Protein AF-A0AAW7X3S3-F1 (afdb_monomer_lite)

Radius of gyration: 18.93 Å; chains: 1; bounding box: 52×42×53 Å

Secondary structure (DSSP, 8-state):
-------S-TTSHHHHHHHHHHHTTT--HHHHHHHHHHHHHHHHH-HHHHHHHHHHSTTTSPPPPTT--HHHHHHHHHHHHHHHHHHHTTSBHHHHHHHTT-PPPGGGGGGTTSBSTTTT---EEE-TT--B-GGGGGG----HHHHHHHHHHHHHS---HHHHHHHHHHHHHHHHHHHSGGGTEEEB-TT--B-TTTTT-EEEEETTEEEEEHHHHHTTTT--TT-----------PPTTS--THHHHHHHHHHHTHHHHS-GGG-TT-HHHHHHHHHHHHHHHHHHHHHHHHHHHHHS-----

InterPro domains:
  IPR003154 S1/P1 nuclease [PF02265] (69-296)
  IPR003154 S1/P1 nuclease [PTHR33146] (70-223)
  IPR008947 Phospholipase C/P1 nuclease domain superfamily [G3DSA:1.10.575.10] (11-302)
  IPR008947 Phospholipase C/P1 nuclease domain superfamily [SSF48537] (80-297)

Sequence (305 aa):
MLFSSFHAGAWSLAWHGTIACSALDGASEGQQKTLIAYANVLSSEFSAERKDWQRRTRYEIKKPGSSAALAEKAAYEAAWLAAWPDLIRSQKLSVLFKAVGATTPANLAAYKNHTTSTWHYHNVFYDSNNKLLLSCNKKNRGKLYAALSALESSLQSDLSVNQQAIVFAFYIHFVGDAHQPLHNVSRANKHCEHDRGGNTYCLKKKGAKCSLNAHQFWDLAAFNPVEPIDIQPVKHKAACGTSPVWVSDLLAEAKELVVSLYPKNDDFNNAKYRSNAKSIAKSRVEMAASRTAQIMKCYLRDTKK

Structure (mmCIF, N/CA/C/O backbone):
data_AF-A0AAW7X3S3-F1
#
_entry.id   AF-A0AAW7X3S3-F1
#
loop_
_atom_site.group_PDB
_atom_site.id
_atom_site.type_symbol
_atom_site.label_atom_id
_atom_site.label_alt_id
_atom_site.label_comp_id
_atom_site.label_asym_id
_atom_site.label_entity_id
_atom_site.label_seq_id
_atom_site.pdbx_PDB_ins_code
_atom_site.Cartn_x
_atom_site.Cartn_y
_atom_site.Cartn_z
_atom_site.occupancy
_atom_site.B_iso_or_equiv
_atom_site.auth_seq_id
_atom_site.auth_comp_id
_atom_site.auth_asym_id
_atom_site.auth_atom_id
_atom_site.pdbx_PDB_model_num
ATOM 1 N N . MET A 1 1 ? 0.194 22.887 11.335 1.00 33.56 1 MET A N 1
ATOM 2 C CA . MET A 1 1 ? 0.844 22.008 10.339 1.00 33.56 1 MET A CA 1
ATOM 3 C C . MET A 1 1 ? 1.623 20.959 11.112 1.00 33.56 1 MET A C 1
ATOM 5 O O . MET A 1 1 ? 2.620 21.301 11.728 1.00 33.56 1 MET A O 1
ATOM 9 N N . LEU A 1 2 ? 1.086 19.742 11.220 1.00 39.66 2 LEU A N 1
ATOM 10 C CA . LEU A 1 2 ? 1.525 18.735 12.201 1.00 39.66 2 LEU A CA 1
ATOM 11 C C . LEU A 1 2 ? 2.745 17.907 11.773 1.00 39.66 2 LEU A C 1
ATOM 13 O O . LEU A 1 2 ? 3.177 17.047 12.531 1.00 39.66 2 LEU A O 1
ATOM 17 N N . PHE A 1 3 ? 3.326 18.162 10.601 1.00 45.50 3 PHE A N 1
ATOM 18 C CA . PHE A 1 3 ? 4.361 17.290 10.064 1.00 45.50 3 PHE A CA 1
ATOM 19 C C . PHE A 1 3 ? 5.518 18.0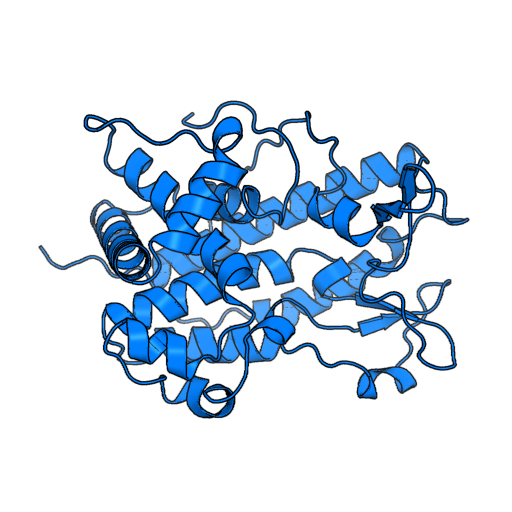89 9.471 1.00 45.50 3 PHE A C 1
ATOM 21 O O . PHE A 1 3 ? 5.400 18.734 8.433 1.00 45.50 3 PHE A O 1
ATOM 28 N N . SER A 1 4 ? 6.640 18.064 10.188 1.00 35.69 4 SER A N 1
ATOM 29 C CA . SER A 1 4 ? 7.944 18.490 9.697 1.00 35.69 4 SER A CA 1
ATOM 30 C C . SER A 1 4 ? 8.372 17.603 8.530 1.00 35.69 4 SER A C 1
ATOM 32 O O . SER A 1 4 ? 8.222 16.387 8.591 1.00 35.69 4 SER A O 1
ATOM 34 N N . SER A 1 5 ? 8.932 18.236 7.508 1.00 38.91 5 SER A N 1
ATOM 35 C CA . SER A 1 5 ? 9.688 17.683 6.384 1.00 38.91 5 SER A CA 1
ATOM 36 C C . SER A 1 5 ? 10.227 16.249 6.596 1.00 38.91 5 SER A C 1
ATOM 38 O O . SER A 1 5 ? 11.284 16.037 7.192 1.00 38.91 5 SER A O 1
ATOM 40 N N . PHE A 1 6 ? 9.491 15.253 6.093 1.00 43.62 6 PHE A N 1
ATOM 41 C CA . PHE A 1 6 ? 9.854 13.834 6.181 1.00 43.62 6 PHE A CA 1
ATOM 42 C C . PHE A 1 6 ? 11.014 13.470 5.248 1.00 43.62 6 PHE A C 1
ATOM 44 O O . PHE A 1 6 ? 11.122 14.004 4.151 1.00 43.62 6 PHE A O 1
ATOM 51 N N . HIS A 1 7 ? 11.854 12.524 5.665 1.00 42.78 7 HIS A N 1
ATOM 52 C CA . HIS A 1 7 ? 12.979 12.007 4.885 1.00 42.78 7 HIS A CA 1
ATOM 53 C C . HIS A 1 7 ? 12.629 10.602 4.327 1.00 42.78 7 HIS A C 1
ATOM 55 O O . HIS A 1 7 ? 12.177 9.735 5.064 1.00 42.78 7 HIS A O 1
ATOM 61 N N . ALA A 1 8 ? 12.831 10.410 3.016 1.00 44.81 8 ALA A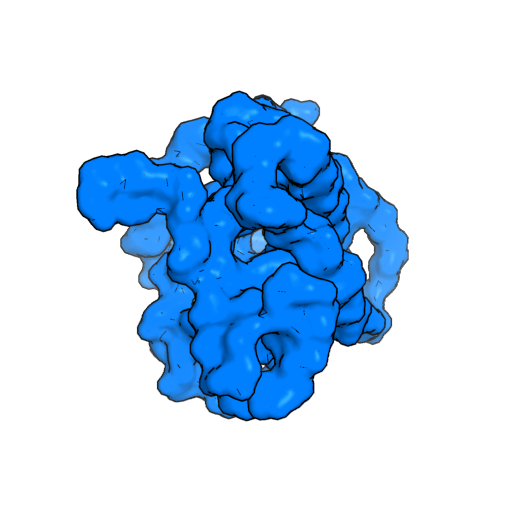 N 1
ATOM 62 C CA . ALA A 1 8 ? 12.899 9.161 2.233 1.00 44.81 8 ALA A CA 1
ATOM 63 C C . ALA A 1 8 ? 11.665 8.268 2.015 1.00 44.81 8 ALA A C 1
ATOM 65 O O . ALA A 1 8 ? 11.510 7.221 2.635 1.00 44.81 8 ALA A O 1
ATOM 66 N N . GLY A 1 9 ? 10.919 8.580 0.954 1.00 47.47 9 GLY A N 1
ATOM 67 C CA . GLY A 1 9 ? 10.501 7.586 -0.027 1.00 47.47 9 GLY A CA 1
ATOM 68 C C . GLY A 1 9 ? 9.066 7.062 -0.039 1.00 47.47 9 GLY A C 1
ATOM 69 O O . GLY A 1 9 ? 8.716 6.216 0.781 1.00 47.47 9 GLY A O 1
ATOM 70 N N . ALA A 1 10 ? 8.245 7.509 -0.997 1.00 52.84 10 ALA A N 1
ATOM 71 C CA . ALA A 1 10 ? 6.830 7.142 -1.012 1.00 52.84 10 ALA A CA 1
ATOM 72 C C . ALA A 1 10 ? 6.550 5.695 -1.413 1.00 52.84 10 ALA A C 1
ATOM 74 O O . ALA A 1 10 ? 7.088 5.246 -2.413 1.00 52.84 10 ALA A O 1
ATOM 75 N N . TRP A 1 11 ? 5.640 5.041 -0.681 1.00 69.12 11 TRP A N 1
ATOM 76 C CA . TRP A 1 11 ? 5.355 3.591 -0.714 1.00 69.12 11 TRP A CA 1
ATOM 77 C C . TRP A 1 11 ? 6.356 2.717 0.042 1.00 69.12 11 TRP A C 1
ATOM 79 O O . TRP A 1 11 ? 6.191 1.509 0.136 1.00 69.12 11 TRP A O 1
ATOM 89 N N . SER A 1 12 ? 7.348 3.318 0.700 1.00 77.56 12 SER A N 1
ATOM 90 C CA . SER A 1 12 ? 8.048 2.634 1.785 1.00 77.56 12 SER A CA 1
ATOM 91 C C . SER A 1 12 ? 7.148 2.468 3.016 1.00 77.56 12 SER A C 1
ATOM 93 O O . SER A 1 12 ? 6.125 3.145 3.177 1.00 77.56 12 SER A O 1
ATOM 95 N N . LEU A 1 13 ? 7.601 1.632 3.952 1.00 79.31 13 LEU A N 1
ATOM 96 C CA . LEU A 1 13 ? 6.962 1.406 5.250 1.00 79.31 13 LEU A CA 1
ATOM 97 C C . LEU A 1 13 ? 6.580 2.712 5.981 1.00 79.31 13 LEU A C 1
ATOM 99 O O . LEU A 1 13 ? 5.535 2.780 6.621 1.00 79.31 13 LEU A O 1
ATOM 103 N N . ALA A 1 14 ? 7.415 3.754 5.895 1.00 70.00 14 ALA A N 1
ATOM 104 C CA . ALA A 1 14 ? 7.141 5.043 6.527 1.00 70.00 14 ALA A CA 1
ATOM 105 C C . ALA A 1 14 ? 6.086 5.860 5.758 1.00 70.00 14 ALA A C 1
ATOM 107 O O . ALA A 1 14 ? 5.262 6.535 6.369 1.00 70.00 14 ALA A O 1
ATOM 108 N N . TRP A 1 15 ? 6.058 5.778 4.427 1.00 74.00 15 TRP A N 1
ATOM 109 C CA . TRP A 1 15 ? 5.207 6.643 3.608 1.00 74.00 15 TRP A CA 1
ATOM 110 C C . TRP A 1 15 ? 3.818 6.107 3.303 1.00 74.00 15 TRP A C 1
ATOM 112 O O . TRP A 1 15 ? 2.913 6.927 3.162 1.00 74.00 15 TRP A O 1
ATOM 122 N N . HIS A 1 16 ? 3.596 4.786 3.289 1.00 84.62 16 HIS A N 1
ATOM 123 C CA . HIS A 1 16 ? 2.225 4.292 3.491 1.00 84.62 16 HIS A CA 1
ATOM 124 C C . HIS A 1 16 ? 1.637 4.936 4.746 1.00 84.62 16 HIS A C 1
ATOM 126 O O . HIS A 1 16 ? 0.480 5.361 4.756 1.00 84.62 16 HIS A O 1
ATOM 132 N N . GLY A 1 17 ? 2.489 5.105 5.762 1.00 81.06 17 GLY A N 1
ATOM 133 C CA . GLY A 1 17 ? 2.120 5.801 6.966 1.00 81.06 17 GLY A CA 1
ATOM 134 C C . GLY A 1 17 ? 1.826 7.286 6.767 1.00 81.06 17 GLY A C 1
ATOM 135 O O . GLY A 1 17 ? 0.755 7.740 7.158 1.00 81.06 17 GLY A O 1
ATOM 136 N N . THR A 1 18 ? 2.707 8.032 6.094 1.00 78.75 18 THR A N 1
ATOM 137 C CA . THR A 1 18 ? 2.479 9.454 5.779 1.00 78.75 18 THR A CA 1
ATOM 138 C C . THR A 1 18 ? 1.185 9.678 4.995 1.00 78.75 18 THR A C 1
ATOM 140 O O . THR A 1 18 ? 0.454 10.623 5.265 1.00 78.75 18 THR A O 1
ATOM 143 N N . ILE A 1 19 ? 0.856 8.791 4.059 1.00 85.69 19 ILE A N 1
ATOM 144 C CA . ILE A 1 19 ? -0.343 8.905 3.219 1.00 85.69 19 ILE A CA 1
ATOM 145 C C . ILE A 1 19 ? -1.607 8.695 4.032 1.00 85.69 19 ILE A C 1
ATOM 147 O O . ILE A 1 19 ? -2.557 9.462 3.887 1.00 85.69 19 ILE A O 1
ATOM 151 N N . ALA A 1 20 ? -1.602 7.708 4.926 1.00 88.25 20 ALA A N 1
ATOM 152 C CA . ALA A 1 20 ? -2.691 7.509 5.868 1.00 88.25 20 ALA A CA 1
ATOM 153 C C . ALA A 1 20 ? -2.802 8.667 6.877 1.00 88.25 20 ALA A C 1
ATOM 155 O O . ALA A 1 20 ? -3.910 9.114 7.155 1.00 88.25 20 ALA A O 1
ATOM 156 N N . CYS A 1 21 ? -1.683 9.211 7.372 1.00 84.19 21 CYS A N 1
ATOM 157 C CA . CYS A 1 21 ? -1.680 10.406 8.223 1.00 84.19 21 CYS A CA 1
ATOM 158 C C . CYS A 1 21 ? -2.315 11.611 7.521 1.00 84.19 21 CYS A C 1
ATOM 160 O O . CYS A 1 21 ? -3.201 12.249 8.082 1.00 84.19 21 CYS A O 1
ATOM 162 N N . SER A 1 22 ? -1.872 11.920 6.298 1.00 82.50 22 SER A N 1
ATOM 163 C CA . SER A 1 22 ? -2.401 13.031 5.501 1.00 82.50 22 SER A CA 1
ATOM 164 C C . SER A 1 22 ? -3.882 12.838 5.179 1.00 82.50 22 SER A C 1
ATOM 166 O O . SER A 1 22 ? -4.643 13.799 5.194 1.00 82.50 22 SER A O 1
ATOM 168 N N . ALA A 1 23 ? -4.307 11.597 4.934 1.00 83.00 23 ALA A N 1
ATOM 169 C CA . ALA A 1 23 ? -5.701 11.250 4.678 1.00 83.00 23 ALA A CA 1
ATOM 170 C C . ALA A 1 23 ? -6.628 11.435 5.892 1.00 83.00 23 ALA A C 1
ATOM 172 O O . ALA A 1 23 ? -7.837 11.581 5.714 1.00 83.00 23 ALA A O 1
ATOM 173 N N . LEU A 1 24 ? -6.079 11.427 7.111 1.00 83.31 24 LEU A N 1
ATOM 174 C CA . LEU A 1 24 ? -6.845 11.599 8.345 1.00 83.31 24 LEU A CA 1
ATOM 175 C C . LEU A 1 24 ? -7.245 13.063 8.598 1.00 83.31 24 LEU A C 1
ATOM 177 O O . LEU A 1 24 ? -8.071 13.329 9.474 1.00 83.31 24 LEU A O 1
ATOM 181 N N . ASP A 1 25 ? -6.682 14.022 7.853 1.00 76.44 25 ASP A N 1
ATOM 182 C CA . ASP A 1 25 ? -7.069 15.427 7.974 1.00 76.44 25 ASP A CA 1
ATOM 183 C C . ASP A 1 25 ? -8.565 15.608 7.661 1.00 76.44 25 ASP A C 1
ATOM 185 O O . ASP A 1 25 ? -9.051 15.282 6.577 1.00 76.44 25 ASP A O 1
ATOM 189 N N . GLY A 1 26 ? -9.315 16.121 8.638 1.00 73.19 26 GLY A N 1
ATOM 190 C CA . GLY A 1 26 ? -10.772 16.259 8.564 1.00 73.19 26 GLY A CA 1
ATOM 191 C C . GLY A 1 26 ? -11.588 15.061 9.070 1.00 73.19 26 GLY A C 1
ATOM 192 O O . GLY A 1 26 ? -12.816 15.122 8.995 1.00 73.19 26 GLY A O 1
ATOM 193 N N . ALA A 1 27 ? -10.962 14.009 9.611 1.00 84.31 27 ALA A N 1
ATOM 194 C CA . ALA A 1 27 ? -11.675 12.932 10.304 1.00 84.31 27 ALA A CA 1
ATOM 195 C C . ALA A 1 27 ? -12.304 13.420 11.623 1.00 84.31 27 ALA A C 1
ATOM 197 O O . ALA A 1 27 ? -11.682 14.179 12.376 1.00 84.31 27 ALA A O 1
ATOM 198 N N . SER A 1 28 ? -13.519 12.956 11.931 1.00 89.38 28 SER A N 1
ATOM 199 C CA . SER A 1 28 ? -14.214 13.268 13.188 1.00 89.38 28 SER A CA 1
ATOM 200 C C . SER A 1 28 ? -13.475 12.692 14.409 1.00 89.38 28 SER A C 1
ATOM 202 O O . SER A 1 28 ? -12.656 11.778 14.301 1.00 89.38 28 SER A O 1
ATOM 204 N N . GLU A 1 29 ? -13.804 13.175 15.611 1.00 92.38 29 GLU A N 1
ATOM 205 C CA . GLU A 1 29 ? -13.272 12.600 16.856 1.00 92.38 29 GLU A CA 1
ATOM 206 C C . GLU A 1 29 ? -13.622 11.103 17.000 1.00 92.38 29 GLU A C 1
ATOM 208 O O . GLU A 1 29 ? -12.802 10.310 17.464 1.00 92.38 29 GLU A O 1
ATOM 213 N N . GLY A 1 30 ? -14.825 10.698 16.574 1.00 93.19 30 GLY A N 1
ATOM 214 C CA . GLY A 1 30 ? -15.261 9.299 16.594 1.00 93.19 30 GLY A CA 1
ATOM 215 C C . GLY A 1 30 ? -14.458 8.429 15.625 1.00 93.19 30 GLY A C 1
ATOM 216 O O . GLY A 1 30 ? -13.966 7.376 16.021 1.00 93.19 30 GLY A O 1
ATOM 217 N N . GLN A 1 31 ? -14.216 8.903 14.403 1.00 92.00 31 GLN A N 1
ATOM 218 C CA . GLN A 1 31 ? -13.353 8.237 13.423 1.00 92.00 31 GLN A CA 1
ATOM 219 C C . GLN A 1 31 ? -11.916 8.084 13.922 1.00 92.00 31 GLN A C 1
ATOM 221 O O . GLN A 1 31 ? -11.328 7.011 13.777 1.00 92.00 31 GLN A O 1
ATOM 226 N N . GLN A 1 32 ? -11.364 9.121 14.559 1.00 94.12 32 GLN A N 1
ATOM 227 C CA . GLN A 1 32 ? -10.040 9.063 15.182 1.00 94.12 32 GLN A CA 1
ATOM 228 C C . GLN A 1 32 ? -9.982 7.982 16.275 1.00 94.12 32 GLN A C 1
ATOM 230 O O . GLN A 1 32 ? -9.024 7.210 16.325 1.00 94.12 32 GLN A O 1
ATOM 235 N N . LYS A 1 33 ? -11.021 7.866 17.116 1.00 95.50 33 LYS A N 1
ATOM 236 C CA . LYS A 1 33 ? -11.122 6.811 18.143 1.00 95.50 33 LYS A CA 1
ATOM 237 C C . LYS A 1 33 ? -11.262 5.413 17.540 1.00 95.50 33 LYS A C 1
ATOM 239 O O . LYS A 1 33 ? -10.554 4.509 17.980 1.00 95.50 33 LYS A O 1
ATOM 244 N N . THR A 1 34 ? -12.112 5.229 16.529 1.00 95.44 34 THR A N 1
ATOM 245 C CA . THR A 1 34 ? -12.273 3.940 15.830 1.00 95.44 34 THR A CA 1
ATOM 246 C C . THR A 1 34 ? -10.959 3.486 15.203 1.00 95.44 34 THR A C 1
ATOM 248 O O . THR A 1 34 ? -10.568 2.328 15.344 1.00 95.44 34 THR A O 1
ATOM 251 N N . LEU A 1 35 ? -10.228 4.405 14.574 1.00 95.44 35 LEU A N 1
ATOM 252 C CA . LEU A 1 35 ? -8.931 4.105 13.984 1.00 95.44 35 LEU A CA 1
ATOM 253 C C . LEU A 1 35 ? -7.895 3.682 15.039 1.00 95.44 35 LEU A C 1
ATOM 255 O O . LEU A 1 35 ? -7.188 2.693 14.842 1.00 95.44 35 LEU A O 1
ATOM 259 N N . ILE A 1 36 ? -7.844 4.367 16.186 1.00 96.69 36 ILE A N 1
ATOM 260 C CA . ILE A 1 36 ? -6.995 3.952 17.315 1.00 96.69 36 ILE A CA 1
ATOM 261 C C . ILE A 1 36 ? -7.412 2.563 17.823 1.00 96.69 36 ILE A C 1
ATOM 263 O O . ILE A 1 36 ? -6.551 1.734 18.112 1.00 96.69 36 ILE A O 1
ATOM 267 N N . ALA A 1 37 ? -8.712 2.267 17.896 1.00 97.12 37 ALA A N 1
ATOM 268 C CA . ALA A 1 37 ? -9.196 0.951 18.309 1.00 97.12 37 ALA A CA 1
ATOM 269 C C . ALA A 1 37 ? -8.732 -0.160 17.352 1.00 97.12 37 ALA A C 1
ATOM 271 O O . ALA A 1 37 ? -8.242 -1.191 17.813 1.00 97.12 37 ALA A O 1
ATOM 272 N N . TYR A 1 38 ? -8.792 0.060 16.034 1.00 97.62 38 TYR A N 1
ATOM 273 C CA . TYR A 1 38 ? -8.248 -0.886 15.053 1.00 97.62 38 TYR A CA 1
ATOM 274 C C . TYR A 1 38 ? -6.743 -1.098 15.232 1.00 97.62 38 TYR A C 1
ATOM 276 O O . TYR A 1 38 ? -6.262 -2.232 15.224 1.00 97.62 38 TYR A O 1
ATOM 284 N N . ALA A 1 39 ? -5.990 -0.019 15.439 1.00 97.88 39 ALA A N 1
ATOM 285 C CA . ALA A 1 39 ? -4.554 -0.104 15.662 1.00 97.88 39 ALA A CA 1
ATOM 286 C C . ALA A 1 39 ? -4.192 -0.844 16.955 1.00 97.88 39 ALA A C 1
ATOM 288 O O . ALA A 1 39 ? -3.188 -1.562 16.981 1.00 97.88 39 ALA A O 1
ATOM 289 N N . ASN A 1 40 ? -5.015 -0.722 17.999 1.00 97.88 40 ASN A N 1
ATOM 290 C CA . ASN A 1 40 ? -4.850 -1.455 19.250 1.00 97.88 40 ASN A CA 1
ATOM 291 C C . ASN A 1 40 ? -5.057 -2.960 19.063 1.00 97.88 40 ASN A C 1
ATOM 293 O O . ASN A 1 40 ? -4.243 -3.723 19.577 1.00 97.88 40 ASN A O 1
ATOM 297 N N . VAL A 1 41 ? -6.064 -3.379 18.283 1.00 97.94 41 VAL A N 1
ATOM 298 C CA . VAL A 1 41 ? -6.259 -4.799 17.925 1.00 97.94 41 VAL A CA 1
ATOM 299 C C . VAL A 1 41 ? -5.005 -5.360 17.258 1.00 97.94 41 VAL A C 1
ATOM 301 O O . VAL A 1 41 ? -4.521 -6.424 17.631 1.00 97.94 41 VAL A O 1
ATOM 304 N N . LEU A 1 42 ? -4.436 -4.643 16.284 1.00 98.19 42 LEU A N 1
ATOM 305 C CA . LEU A 1 42 ? -3.226 -5.134 15.622 1.00 98.19 42 LEU A CA 1
ATOM 306 C C . LEU A 1 42 ? -2.001 -5.070 16.542 1.00 98.19 42 LEU A C 1
ATOM 308 O O . LEU A 1 42 ? -1.141 -5.939 16.485 1.00 98.19 42 LEU A O 1
ATOM 312 N N . SER A 1 43 ? -1.900 -4.058 17.400 1.00 97.62 43 SER A N 1
ATOM 313 C CA . SER A 1 43 ? -0.749 -3.902 18.294 1.00 97.62 43 SER A CA 1
ATOM 314 C C . SER A 1 43 ? -0.719 -4.937 19.421 1.00 97.62 43 SER A C 1
ATOM 316 O O . SER A 1 43 ? 0.378 -5.265 19.878 1.00 97.62 43 SER A O 1
ATOM 318 N N . SER A 1 44 ? -1.876 -5.446 19.870 1.00 96.81 44 SER A N 1
ATOM 319 C CA . SER A 1 44 ? -1.930 -6.505 20.886 1.00 96.81 44 SER A CA 1
ATOM 320 C C . SER A 1 44 ? -1.403 -7.826 20.331 1.00 96.81 44 SER A C 1
ATOM 322 O O . SER A 1 44 ? -0.524 -8.433 20.941 1.00 96.81 44 SER A O 1
ATOM 324 N N . GLU A 1 45 ? -1.856 -8.212 19.137 1.00 97.56 45 GLU A N 1
ATOM 325 C CA . GLU A 1 45 ? -1.523 -9.514 18.548 1.00 97.56 45 GLU A CA 1
ATOM 326 C C . GLU A 1 45 ? -0.205 -9.510 17.760 1.00 97.56 45 GLU A C 1
ATOM 328 O O . GLU A 1 45 ? 0.510 -10.509 17.732 1.00 97.56 45 GLU A O 1
ATOM 333 N N . PHE A 1 46 ? 0.161 -8.377 17.154 1.00 97.94 46 PHE A N 1
ATOM 334 C CA . PHE A 1 46 ? 1.337 -8.228 16.282 1.00 97.94 46 PHE A CA 1
ATOM 335 C C . PHE A 1 46 ? 2.366 -7.267 16.891 1.00 97.94 46 PHE A C 1
ATOM 337 O O . PHE A 1 46 ? 2.900 -6.358 16.247 1.00 97.94 46 PHE A O 1
ATOM 344 N N . SER A 1 47 ? 2.634 -7.439 18.189 1.00 97.62 47 SER A N 1
ATOM 345 C CA . SER A 1 47 ? 3.528 -6.552 18.946 1.00 97.62 47 SER A CA 1
ATOM 346 C C . SER A 1 47 ? 4.983 -6.584 18.452 1.00 97.62 47 SER A C 1
ATOM 348 O O . SER A 1 47 ? 5.702 -5.588 18.582 1.00 97.62 47 SER A O 1
ATOM 350 N N . ALA A 1 48 ? 5.429 -7.700 17.863 1.00 97.81 48 ALA A N 1
ATOM 351 C CA . ALA A 1 48 ? 6.758 -7.824 17.269 1.00 97.81 48 ALA A CA 1
ATOM 352 C C . ALA A 1 48 ? 6.877 -6.963 16.003 1.00 97.81 48 ALA A C 1
ATOM 354 O O . ALA A 1 48 ? 7.814 -6.173 15.882 1.00 97.81 48 ALA A O 1
ATOM 355 N N . GLU A 1 49 ? 5.892 -7.041 15.110 1.00 97.81 49 GLU A N 1
ATOM 356 C CA . GLU A 1 49 ? 5.791 -6.217 13.908 1.00 97.81 49 GLU A CA 1
ATOM 357 C C . GLU A 1 49 ? 5.638 -4.737 14.273 1.00 97.81 49 GLU A C 1
ATOM 359 O O . GLU A 1 49 ? 6.277 -3.882 13.661 1.00 97.81 49 GLU A O 1
ATOM 364 N N . ARG A 1 50 ? 4.876 -4.422 15.329 1.00 97.31 50 ARG A N 1
ATOM 365 C CA . ARG A 1 50 ? 4.747 -3.053 15.849 1.00 97.31 50 ARG A CA 1
ATOM 366 C C . ARG A 1 50 ? 6.098 -2.497 16.291 1.00 97.31 50 ARG A C 1
ATOM 368 O O . ARG A 1 50 ? 6.438 -1.369 15.936 1.00 97.31 50 ARG A O 1
ATOM 375 N N . LYS A 1 51 ? 6.890 -3.276 17.034 1.00 97.25 51 LYS A N 1
ATOM 376 C CA . LYS A 1 51 ? 8.249 -2.884 17.449 1.00 97.25 51 LYS A CA 1
ATOM 377 C C . LYS A 1 51 ? 9.195 -2.756 16.253 1.00 97.25 51 LYS A C 1
ATOM 379 O O . LYS A 1 51 ? 10.002 -1.826 16.228 1.00 97.25 51 LYS A O 1
ATOM 384 N N . ASP A 1 52 ? 9.100 -3.651 15.266 1.00 95.50 52 ASP A N 1
ATOM 385 C CA . ASP A 1 52 ? 9.906 -3.565 14.043 1.00 95.50 52 ASP A CA 1
ATOM 386 C C . ASP A 1 52 ? 9.602 -2.287 13.258 1.00 95.50 52 ASP A C 1
ATOM 388 O O . ASP A 1 52 ? 10.527 -1.556 12.897 1.00 95.50 52 ASP A O 1
ATOM 392 N N . TRP A 1 53 ? 8.317 -1.971 13.073 1.00 94.56 53 TRP A N 1
ATOM 393 C CA . TRP A 1 53 ? 7.863 -0.728 12.456 1.00 94.56 53 TRP A CA 1
ATOM 394 C C . TRP A 1 53 ? 8.418 0.490 13.187 1.00 94.56 53 TRP A C 1
ATOM 396 O O . TRP A 1 53 ? 9.159 1.266 12.591 1.00 94.56 53 TRP A O 1
ATOM 406 N N . GLN A 1 54 ? 8.178 0.590 14.499 1.00 94.19 54 GLN A N 1
ATOM 407 C CA . GLN A 1 54 ? 8.677 1.695 15.323 1.00 94.19 54 GLN A CA 1
ATOM 408 C C . GLN A 1 54 ? 10.185 1.881 15.185 1.00 94.19 54 GLN A C 1
ATOM 410 O O . GLN A 1 54 ? 10.667 3.002 15.065 1.00 94.19 54 GLN A O 1
ATOM 415 N N . ARG A 1 55 ? 10.947 0.784 15.183 1.00 93.50 55 ARG A N 1
ATOM 416 C CA . ARG A 1 55 ? 12.401 0.823 15.028 1.00 93.50 55 ARG A CA 1
ATOM 417 C C . ARG A 1 55 ? 12.807 1.339 13.649 1.00 93.50 55 ARG A C 1
ATOM 419 O O . ARG A 1 55 ? 13.760 2.115 13.569 1.00 93.50 55 ARG A O 1
ATOM 426 N N . ARG A 1 56 ? 12.140 0.885 12.586 1.00 88.81 56 ARG A N 1
ATOM 427 C CA . ARG A 1 56 ? 12.479 1.187 11.186 1.00 88.81 56 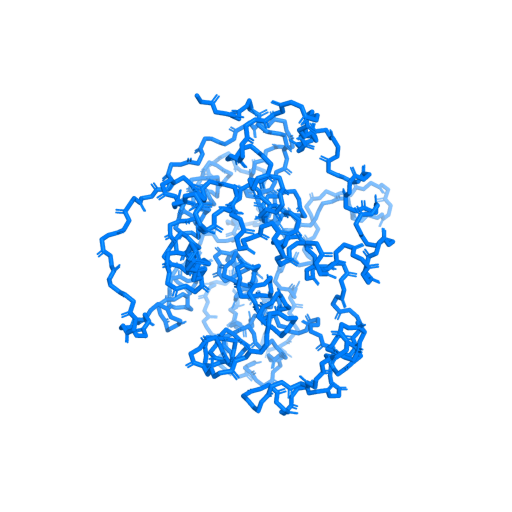ARG A CA 1
ATOM 428 C C . ARG A 1 56 ? 12.023 2.566 10.731 1.00 88.81 56 ARG A C 1
ATOM 430 O O . ARG A 1 56 ? 12.637 3.077 9.809 1.00 88.81 56 ARG A O 1
ATOM 437 N N . THR A 1 57 ? 11.005 3.140 11.368 1.00 86.44 57 THR A N 1
ATOM 438 C CA . THR A 1 57 ? 10.427 4.436 10.984 1.00 86.44 57 THR A CA 1
ATOM 439 C C . THR A 1 57 ? 10.667 5.539 12.018 1.00 86.44 57 THR A C 1
ATOM 441 O O . THR A 1 57 ? 10.009 6.571 11.966 1.00 86.44 57 THR A O 1
ATOM 444 N N . ARG A 1 58 ? 11.538 5.337 13.019 1.00 86.56 58 ARG A N 1
ATOM 445 C CA . ARG A 1 58 ? 11.699 6.280 14.149 1.00 86.56 58 ARG A CA 1
ATOM 446 C C . ARG A 1 58 ? 12.223 7.665 13.767 1.00 86.56 58 ARG A C 1
ATOM 448 O O . ARG A 1 58 ? 12.068 8.591 14.560 1.00 86.56 58 ARG A O 1
ATOM 455 N N . TYR A 1 59 ? 12.912 7.787 12.634 1.00 82.75 59 TYR A N 1
ATOM 456 C CA . TYR A 1 59 ? 13.470 9.063 12.178 1.00 82.75 59 TYR A CA 1
ATOM 457 C C . TYR A 1 59 ? 12.484 9.822 11.292 1.00 82.75 59 TYR A C 1
ATOM 459 O O . TYR A 1 59 ? 12.576 11.036 11.152 1.00 82.75 59 TYR A O 1
ATOM 467 N N . GLU A 1 60 ? 11.530 9.094 10.730 1.00 79.69 60 GLU A N 1
ATOM 468 C CA . GLU A 1 60 ? 10.510 9.571 9.824 1.00 79.69 60 GLU A CA 1
ATOM 469 C C . GLU A 1 60 ? 9.233 9.889 10.608 1.00 79.69 60 GLU A C 1
ATOM 471 O O . GLU A 1 60 ? 8.706 10.985 10.516 1.00 79.69 60 GLU A O 1
ATOM 476 N N . ILE A 1 61 ? 8.762 8.975 11.455 1.00 82.31 61 ILE A N 1
ATOM 477 C CA . ILE A 1 61 ? 7.493 9.076 12.177 1.00 82.31 61 ILE A CA 1
ATOM 478 C C . ILE A 1 61 ? 7.762 9.191 13.676 1.00 82.31 61 ILE A C 1
ATOM 480 O O . ILE A 1 61 ? 8.062 8.212 14.368 1.00 82.31 61 ILE A O 1
ATOM 484 N N . LYS A 1 62 ? 7.606 10.406 14.205 1.00 85.62 62 LYS A N 1
ATOM 485 C CA . LYS A 1 62 ? 7.758 10.670 15.636 1.00 85.62 62 LYS A CA 1
ATOM 486 C C . LYS A 1 62 ? 6.577 10.088 16.413 1.00 85.62 62 LYS A C 1
ATOM 488 O O . LYS A 1 62 ? 5.422 10.379 16.116 1.00 85.62 62 LYS A O 1
ATOM 493 N N . LYS A 1 63 ? 6.873 9.294 17.444 1.00 90.62 63 LYS A N 1
ATOM 494 C CA . LYS A 1 63 ? 5.852 8.797 18.371 1.00 90.62 63 LYS A CA 1
ATOM 495 C C . LYS A 1 63 ? 5.276 9.965 19.191 1.00 90.62 63 LYS A C 1
ATOM 497 O O . LYS A 1 63 ? 6.066 10.688 19.808 1.00 90.62 63 LYS A O 1
ATOM 502 N N . PRO A 1 64 ? 3.943 10.127 19.248 1.00 93.00 64 PRO A N 1
ATOM 503 C CA . PRO A 1 64 ? 3.314 11.165 20.052 1.00 93.00 64 PRO A CA 1
ATOM 504 C C . PRO A 1 64 ? 3.536 10.928 21.550 1.00 93.00 64 PRO A C 1
ATOM 506 O O . PRO A 1 64 ? 3.614 9.787 22.020 1.00 93.00 64 PRO A O 1
ATOM 509 N N . GLY A 1 65 ? 3.623 12.022 22.310 1.00 93.44 65 GLY A N 1
ATOM 510 C CA . GLY A 1 65 ? 3.687 11.983 23.773 1.00 93.44 65 GLY A CA 1
ATOM 511 C C . GLY A 1 65 ? 2.364 11.541 24.411 1.00 93.44 65 GLY A C 1
ATOM 512 O O . GLY A 1 65 ? 1.311 11.527 23.773 1.00 93.44 65 GLY A O 1
ATOM 513 N N . SER A 1 66 ? 2.384 11.216 25.706 1.00 90.69 66 SER A N 1
ATOM 514 C CA . SER A 1 66 ? 1.171 10.824 26.445 1.00 90.69 66 SER A CA 1
ATOM 515 C C . SER A 1 66 ? 0.106 11.930 26.470 1.00 90.69 66 SER A C 1
ATOM 517 O O . SER A 1 66 ? -1.085 11.632 26.365 1.00 90.69 66 SER A O 1
ATOM 519 N N . SER A 1 67 ? 0.526 13.196 26.526 1.00 94.00 67 SER A N 1
ATOM 520 C CA . SER A 1 67 ? -0.329 14.391 26.497 1.00 94.00 67 SER A CA 1
ATOM 521 C C . SER A 1 67 ? -0.696 14.877 25.089 1.00 94.00 67 SER A C 1
ATOM 523 O O . SER A 1 67 ? -1.400 15.876 24.965 1.00 94.00 67 SER A O 1
ATOM 525 N N . ALA A 1 68 ? -0.245 14.192 24.031 1.00 94.44 68 ALA A N 1
ATOM 526 C CA . ALA A 1 68 ? -0.551 14.581 22.658 1.00 94.44 68 ALA A CA 1
ATOM 527 C C . ALA A 1 68 ? -2.063 14.564 22.383 1.00 94.44 68 ALA A C 1
ATOM 529 O O . ALA A 1 68 ? -2.808 13.738 22.936 1.00 94.44 68 ALA A O 1
ATOM 530 N N . ALA A 1 69 ? -2.492 15.459 21.491 1.00 95.06 69 ALA A N 1
ATOM 531 C CA . ALA A 1 69 ? -3.876 15.559 21.051 1.00 95.06 69 ALA A CA 1
ATOM 532 C C . ALA A 1 69 ? -4.347 14.252 20.390 1.00 95.06 69 ALA A C 1
ATOM 534 O O . ALA A 1 69 ? -3.551 13.495 19.827 1.00 95.06 69 ALA A O 1
ATOM 535 N N . LEU A 1 70 ? -5.660 13.997 20.422 1.00 94.38 70 LEU A N 1
ATOM 536 C CA . LEU A 1 70 ? -6.247 12.789 19.833 1.00 94.38 70 LEU A CA 1
ATOM 537 C C . LEU A 1 70 ? -5.880 12.634 18.351 1.00 94.38 70 LEU A C 1
ATOM 539 O O . LEU A 1 70 ? -5.484 11.547 17.944 1.00 94.38 70 LEU A O 1
ATOM 543 N N . ALA A 1 71 ? -5.940 13.722 17.581 1.00 91.31 71 ALA A N 1
ATOM 544 C CA . ALA A 1 71 ? -5.609 13.714 16.159 1.00 91.31 71 ALA A CA 1
ATOM 545 C C . ALA A 1 71 ? -4.154 13.287 15.891 1.00 91.31 71 ALA A C 1
ATOM 547 O O . ALA A 1 71 ? -3.897 12.549 14.946 1.00 91.31 71 ALA A O 1
ATOM 548 N N . GLU A 1 72 ? -3.205 13.689 16.743 1.00 91.00 72 GLU A N 1
ATOM 549 C CA . GLU A 1 72 ? -1.794 13.303 16.609 1.00 91.00 72 GLU A CA 1
ATOM 550 C C . GLU A 1 72 ? -1.594 11.811 16.913 1.00 91.00 72 GLU A C 1
ATOM 552 O O . GLU A 1 72 ? -0.906 11.102 16.177 1.00 91.00 72 GLU A O 1
ATOM 557 N N . LYS A 1 73 ? -2.262 11.307 17.960 1.00 94.88 73 LYS A N 1
ATOM 558 C CA . LYS A 1 73 ? -2.283 9.874 18.292 1.00 94.88 73 LYS A CA 1
ATOM 559 C C . LYS A 1 73 ? -2.905 9.054 17.167 1.00 94.88 73 LYS A C 1
ATOM 561 O O . LYS A 1 73 ? -2.325 8.061 16.745 1.00 94.88 73 LYS A O 1
ATOM 566 N N . ALA A 1 74 ? -4.047 9.493 16.649 1.00 94.38 74 ALA A N 1
ATOM 567 C CA . ALA A 1 74 ? -4.734 8.820 15.561 1.00 94.38 74 ALA A CA 1
ATOM 568 C C . ALA A 1 74 ? -3.904 8.836 14.269 1.00 94.38 74 ALA A C 1
ATOM 570 O O . ALA A 1 74 ? -3.819 7.811 13.607 1.00 94.38 74 ALA A O 1
ATOM 571 N N . ALA A 1 75 ? -3.213 9.930 13.939 1.00 91.69 75 ALA A N 1
ATOM 572 C CA . ALA A 1 75 ? -2.311 9.955 12.788 1.00 91.69 75 ALA A CA 1
ATOM 573 C C . ALA A 1 75 ? -1.180 8.921 12.932 1.00 91.69 75 ALA A C 1
ATOM 575 O O . ALA A 1 75 ? -0.947 8.124 12.027 1.00 91.69 75 ALA A O 1
ATOM 576 N N . TYR A 1 76 ? -0.533 8.854 14.099 1.00 93.25 76 TYR A N 1
ATOM 577 C CA . TYR A 1 76 ? 0.495 7.844 14.367 1.00 93.25 76 TYR A CA 1
ATOM 578 C C . TYR A 1 76 ? -0.028 6.407 14.213 1.00 93.25 76 TYR A C 1
ATOM 580 O O . TYR A 1 76 ? 0.649 5.547 13.648 1.00 93.25 76 TYR A O 1
ATOM 588 N N . GLU A 1 77 ? -1.252 6.149 14.672 1.00 96.06 77 GLU A N 1
ATOM 589 C CA . GLU A 1 77 ? -1.891 4.846 14.513 1.00 96.06 77 GLU A CA 1
ATOM 590 C C . GLU A 1 77 ? -2.330 4.555 13.072 1.00 96.06 77 GLU A C 1
ATOM 592 O O . GLU A 1 77 ? -2.217 3.418 12.614 1.00 96.06 77 GLU A O 1
ATOM 597 N N . ALA A 1 78 ? -2.742 5.573 12.315 1.00 94.88 78 ALA A N 1
ATOM 598 C CA . ALA A 1 78 ? -3.057 5.442 10.897 1.00 94.88 78 ALA A CA 1
ATOM 599 C C . ALA A 1 78 ? -1.804 5.014 10.136 1.00 94.88 78 ALA A C 1
ATOM 601 O O . ALA A 1 78 ? -1.867 4.143 9.264 1.00 94.88 78 ALA A O 1
ATOM 602 N N . ALA A 1 79 ? -0.655 5.569 10.534 1.00 93.38 79 ALA A N 1
ATOM 603 C CA . ALA A 1 79 ? 0.603 5.217 9.923 1.00 93.38 79 ALA A CA 1
ATOM 604 C C . ALA A 1 79 ? 0.984 3.751 10.121 1.00 93.38 79 ALA A C 1
ATOM 606 O O . ALA A 1 79 ? 1.457 3.086 9.200 1.00 93.38 79 ALA A O 1
ATOM 607 N N . TRP A 1 80 ? 0.748 3.241 11.324 1.00 95.88 80 TRP A N 1
ATOM 608 C CA . TRP A 1 80 ? 0.957 1.840 11.641 1.00 95.88 80 TRP A CA 1
ATOM 609 C C . TRP A 1 80 ? 0.030 0.910 10.869 1.00 95.88 80 TRP A C 1
ATOM 611 O O . TRP A 1 80 ? 0.510 -0.053 10.274 1.00 95.88 80 TRP A O 1
ATOM 621 N N . LEU A 1 81 ? -1.273 1.205 10.846 1.00 97.44 81 LEU A N 1
ATOM 622 C CA . LEU A 1 81 ? -2.247 0.399 10.107 1.00 97.44 81 LEU A CA 1
ATOM 623 C C . LEU A 1 81 ? -1.857 0.283 8.632 1.00 97.44 81 LEU A C 1
ATOM 625 O O . LEU A 1 81 ? -1.901 -0.806 8.068 1.00 97.44 81 LEU A O 1
ATOM 629 N N . ALA A 1 82 ? -1.426 1.389 8.025 1.00 96.38 82 ALA A N 1
ATOM 630 C CA . ALA A 1 82 ? -1.016 1.408 6.629 1.00 96.38 82 ALA A CA 1
ATOM 631 C C . ALA A 1 82 ? 0.325 0.705 6.378 1.00 96.38 82 ALA A C 1
ATOM 633 O O . ALA A 1 82 ? 0.567 0.262 5.265 1.00 96.38 82 ALA A O 1
ATOM 634 N N . ALA A 1 83 ? 1.199 0.583 7.375 1.00 95.19 83 ALA A N 1
ATOM 635 C CA . ALA A 1 83 ? 2.499 -0.075 7.242 1.00 95.19 83 ALA A CA 1
ATOM 636 C C . ALA A 1 83 ? 2.457 -1.584 7.552 1.00 95.19 83 ALA A C 1
ATOM 638 O O . ALA A 1 83 ? 3.275 -2.352 7.046 1.00 95.19 83 ALA A O 1
ATOM 639 N N . TRP A 1 84 ? 1.519 -2.018 8.396 1.00 97.69 84 TRP A N 1
ATOM 640 C CA . TRP A 1 84 ? 1.432 -3.393 8.891 1.00 97.69 84 TRP A CA 1
ATOM 641 C C . TRP A 1 84 ? 1.366 -4.474 7.790 1.00 97.69 84 TRP A C 1
ATOM 643 O O . TRP A 1 84 ? 2.077 -5.476 7.925 1.00 97.69 84 TRP A O 1
ATOM 653 N N . PRO A 1 85 ? 0.612 -4.302 6.682 1.00 98.19 85 PRO A N 1
ATOM 654 C CA . PRO A 1 85 ? 0.534 -5.305 5.617 1.00 98.19 85 PRO A CA 1
ATOM 655 C C . PRO A 1 85 ? 1.883 -5.749 5.042 1.00 98.19 85 PRO A C 1
ATOM 657 O O . PRO A 1 85 ? 2.085 -6.943 4.819 1.00 98.19 85 PRO A O 1
ATOM 660 N N . ASP A 1 86 ? 2.836 -4.829 4.888 1.00 96.50 86 ASP A N 1
ATOM 661 C CA . ASP A 1 86 ? 4.180 -5.138 4.388 1.00 96.50 86 ASP A CA 1
ATOM 662 C C . ASP A 1 86 ? 4.975 -6.057 5.320 1.00 96.50 86 ASP A C 1
ATOM 664 O O . ASP A 1 86 ? 5.786 -6.875 4.874 1.00 96.50 86 ASP A O 1
ATOM 668 N N . LEU A 1 87 ? 4.744 -5.933 6.628 1.00 96.69 87 LEU A N 1
ATOM 669 C CA . LEU A 1 87 ? 5.436 -6.706 7.659 1.00 96.69 87 LEU A CA 1
ATOM 670 C C . LEU A 1 87 ? 4.866 -8.118 7.789 1.00 96.69 87 LEU A C 1
ATOM 672 O O . LEU A 1 87 ? 5.578 -9.035 8.193 1.00 96.69 87 LEU A O 1
ATOM 676 N N . ILE A 1 88 ? 3.600 -8.297 7.412 1.00 97.31 88 ILE A N 1
ATOM 677 C CA . ILE A 1 88 ? 2.843 -9.523 7.663 1.00 97.31 88 ILE A CA 1
ATOM 678 C C . ILE A 1 88 ? 2.611 -10.377 6.409 1.00 97.31 88 ILE A C 1
ATOM 680 O O . ILE A 1 88 ? 2.099 -11.494 6.497 1.00 97.31 88 ILE A O 1
ATOM 684 N N . ARG A 1 89 ? 3.009 -9.887 5.228 1.00 96.62 89 ARG A N 1
ATOM 685 C CA . ARG A 1 89 ? 2.645 -10.442 3.911 1.00 96.62 89 ARG A CA 1
ATOM 686 C C . ARG A 1 89 ? 3.023 -11.899 3.637 1.00 96.62 89 ARG A C 1
ATOM 688 O O . ARG A 1 89 ? 2.570 -12.468 2.639 1.00 96.62 89 ARG A O 1
ATOM 695 N N . SER A 1 90 ? 3.888 -12.496 4.456 1.00 96.94 90 SER A N 1
ATOM 696 C CA . SER A 1 90 ? 4.302 -13.903 4.373 1.00 96.94 90 SER A CA 1
ATOM 697 C C . SER A 1 90 ? 3.395 -14.851 5.163 1.00 96.94 90 SER A C 1
ATOM 699 O O . SER A 1 90 ? 3.472 -16.065 4.976 1.00 96.94 90 SER A O 1
ATOM 701 N N . GLN A 1 91 ? 2.521 -14.326 6.022 1.00 97.62 91 GLN A N 1
ATOM 702 C CA . GLN A 1 91 ? 1.586 -15.124 6.804 1.00 97.62 91 GLN A CA 1
ATOM 703 C C . GLN A 1 91 ? 0.320 -15.433 6.001 1.00 97.62 91 GLN A C 1
ATOM 705 O O . GLN A 1 91 ? -0.108 -14.657 5.144 1.00 97.62 91 GLN A O 1
ATOM 710 N N . LYS A 1 92 ? -0.295 -16.589 6.275 1.00 98.38 92 LYS A N 1
ATOM 711 C CA . LYS A 1 92 ? -1.578 -16.958 5.662 1.00 98.38 92 LYS A CA 1
ATOM 712 C C . LYS A 1 92 ? -2.696 -16.086 6.218 1.00 98.38 92 LYS A C 1
ATOM 714 O O . LYS A 1 92 ? -2.772 -15.891 7.429 1.00 98.38 92 LYS A O 1
ATOM 719 N N . LEU A 1 93 ? -3.622 -15.664 5.362 1.00 98.44 93 LEU A N 1
ATOM 720 C CA . LEU A 1 93 ? -4.719 -14.779 5.750 1.00 98.44 93 LEU A CA 1
ATOM 721 C C . LEU A 1 93 ? -5.560 -15.340 6.911 1.00 98.44 93 LEU A C 1
ATOM 723 O O . LEU A 1 93 ? -5.910 -14.608 7.832 1.00 98.44 93 LEU A O 1
ATOM 727 N N . SER A 1 94 ? -5.838 -16.647 6.927 1.00 98.31 94 SER A N 1
ATOM 728 C CA . SER A 1 94 ? -6.584 -17.290 8.016 1.00 98.31 94 SER A CA 1
ATOM 729 C C . SER A 1 94 ? -5.864 -17.233 9.361 1.00 98.31 94 SER A C 1
ATOM 731 O O . SER A 1 94 ? -6.523 -17.188 10.395 1.00 98.31 94 SER A O 1
ATOM 733 N N . VAL A 1 95 ? -4.526 -17.254 9.362 1.00 98.44 95 VAL A N 1
ATOM 734 C CA . VAL A 1 95 ? -3.722 -17.144 10.588 1.00 98.44 95 VAL A CA 1
ATOM 735 C C . VAL A 1 95 ? -3.866 -15.744 11.173 1.00 98.44 95 VAL A C 1
ATOM 737 O O . VAL A 1 95 ? -4.057 -15.620 12.377 1.00 98.44 95 VAL A O 1
ATOM 740 N N . LEU A 1 96 ? -3.883 -14.714 10.322 1.00 98.44 96 LEU A N 1
ATOM 741 C CA . LEU A 1 96 ? -4.056 -13.323 10.748 1.00 98.44 96 LEU A CA 1
ATOM 742 C C . LEU A 1 96 ? -5.408 -13.094 11.421 1.00 98.44 96 LEU A C 1
ATOM 744 O O . LEU A 1 96 ? -5.461 -12.570 12.528 1.00 98.44 96 LEU A O 1
ATOM 748 N N . PHE A 1 97 ? -6.500 -13.540 10.790 1.00 98.56 97 PHE A N 1
ATOM 749 C CA . PHE A 1 97 ? -7.830 -13.422 11.394 1.00 98.56 97 PHE A CA 1
ATOM 750 C C . PHE A 1 97 ? -7.949 -14.248 12.678 1.00 98.56 97 PHE A C 1
ATOM 752 O O . PHE A 1 97 ? -8.491 -13.754 13.664 1.00 98.56 97 PHE A O 1
ATOM 759 N N . LYS A 1 98 ? -7.390 -15.467 12.705 1.00 98.50 98 LYS A N 1
ATOM 760 C CA . LYS A 1 98 ? -7.402 -16.309 13.907 1.00 98.50 98 LYS A CA 1
ATOM 761 C C . LYS A 1 98 ? -6.650 -15.662 15.073 1.00 98.50 98 LYS A C 1
ATOM 763 O O . LYS A 1 98 ? -7.109 -15.796 16.202 1.00 98.50 98 LYS A O 1
ATOM 768 N N . ALA A 1 99 ? -5.532 -14.980 14.811 1.00 98.31 99 ALA A N 1
ATOM 769 C CA . ALA A 1 99 ? -4.745 -14.302 15.843 1.00 98.31 99 ALA A CA 1
ATOM 770 C C . ALA A 1 99 ? -5.582 -13.256 16.593 1.00 98.31 99 ALA A C 1
ATOM 772 O O . ALA A 1 99 ? -5.568 -13.224 17.813 1.00 98.31 99 ALA A O 1
ATOM 773 N N . VAL A 1 100 ? -6.422 -12.501 15.880 1.00 97.75 100 VAL A N 1
ATOM 774 C CA . VAL A 1 100 ? -7.342 -11.523 16.486 1.00 97.75 100 VAL A CA 1
ATOM 775 C C . VAL A 1 100 ? -8.678 -12.143 16.930 1.00 97.75 100 VAL A C 1
ATOM 777 O O . VAL A 1 100 ? -9.686 -11.446 17.037 1.00 97.75 100 VAL A O 1
ATOM 780 N N . GLY A 1 101 ? -8.738 -13.462 17.140 1.00 97.88 101 GLY A N 1
ATOM 781 C CA . GLY A 1 101 ? -9.948 -14.155 17.596 1.00 97.88 101 GLY A CA 1
ATOM 782 C C . GLY A 1 101 ? -11.118 -14.117 16.604 1.00 97.88 101 GLY A C 1
ATOM 783 O O . GLY A 1 101 ? -12.272 -14.213 17.015 1.00 97.88 101 GLY A O 1
ATOM 784 N N . ALA A 1 102 ? -10.846 -13.958 15.307 1.00 97.44 102 ALA A N 1
ATOM 785 C CA . ALA A 1 102 ? -11.858 -13.843 14.263 1.00 97.44 102 ALA A CA 1
ATOM 786 C C . ALA A 1 102 ? -11.734 -14.932 13.186 1.00 97.44 102 ALA A C 1
ATOM 788 O O . ALA A 1 102 ? -10.695 -15.563 12.987 1.00 97.44 102 ALA A O 1
ATOM 789 N N . THR A 1 103 ? -12.811 -15.134 12.430 1.00 97.50 103 THR A N 1
ATOM 790 C CA . THR A 1 103 ? -12.797 -15.945 11.207 1.00 97.50 103 THR A CA 1
ATOM 791 C C . THR A 1 103 ? -12.523 -15.069 9.985 1.00 97.50 103 THR A C 1
ATOM 793 O O . THR A 1 103 ? -12.779 -13.861 9.992 1.00 97.50 103 THR A O 1
ATOM 796 N N . THR A 1 104 ? -11.996 -15.665 8.911 1.00 98.19 104 THR A N 1
ATOM 797 C CA . THR A 1 104 ? -11.837 -14.959 7.631 1.00 98.19 104 THR A CA 1
ATOM 798 C C . THR A 1 104 ? -13.216 -14.576 7.073 1.00 98.19 104 THR A C 1
ATOM 800 O O . THR A 1 104 ? -14.056 -15.466 6.932 1.00 98.19 104 THR A O 1
ATOM 803 N N . PRO A 1 105 ? -13.456 -13.297 6.723 1.00 97.94 105 PRO A N 1
ATOM 804 C CA . PRO A 1 105 ? -14.713 -12.853 6.124 1.00 97.94 105 PRO A CA 1
ATOM 805 C C . PRO A 1 105 ? -15.074 -13.614 4.844 1.00 97.94 105 PRO A C 1
ATOM 807 O O . PRO A 1 105 ? -14.186 -14.017 4.090 1.00 97.94 105 PRO A O 1
ATOM 810 N N . ALA A 1 106 ? -16.372 -13.745 4.552 1.00 97.56 106 ALA A N 1
ATOM 811 C CA . ALA A 1 106 ? -16.873 -14.495 3.394 1.00 97.56 106 ALA A CA 1
ATOM 812 C C . ALA A 1 106 ? -16.270 -14.017 2.058 1.00 97.56 106 ALA A C 1
ATOM 814 O O . ALA A 1 106 ? -15.763 -14.834 1.290 1.00 97.56 106 ALA A O 1
ATOM 815 N N . ASN A 1 107 ? -16.207 -12.699 1.830 1.00 97.19 107 ASN A N 1
ATOM 816 C CA . ASN A 1 107 ? -15.622 -12.113 0.612 1.00 97.19 107 ASN A CA 1
ATOM 817 C C . ASN A 1 107 ? -14.109 -12.377 0.465 1.00 97.19 107 ASN A C 1
ATOM 819 O O . ASN A 1 107 ? -13.558 -12.252 -0.624 1.00 97.19 107 ASN A O 1
ATOM 823 N N . LEU A 1 108 ? -13.435 -12.796 1.541 1.00 98.06 108 LEU A N 1
ATOM 824 C CA . LEU A 1 108 ? -12.014 -13.151 1.561 1.00 98.06 108 LEU A CA 1
ATOM 825 C C . LEU A 1 108 ? -11.775 -14.665 1.697 1.00 98.06 108 LEU A C 1
ATOM 827 O O . LEU A 1 108 ? -10.624 -15.105 1.761 1.00 98.06 108 LEU A O 1
ATOM 831 N N . ALA A 1 109 ? -12.830 -15.486 1.713 1.00 97.31 109 ALA A N 1
ATOM 832 C CA . ALA A 1 109 ? -12.735 -16.919 1.985 1.00 97.31 109 ALA A CA 1
ATOM 833 C C . ALA A 1 109 ? -11.847 -17.666 0.977 1.00 97.31 109 ALA A C 1
ATOM 835 O O . ALA A 1 109 ? -11.087 -18.555 1.371 1.00 97.31 109 ALA A O 1
ATOM 836 N N . ALA A 1 110 ? -11.876 -17.264 -0.299 1.00 97.44 110 ALA A N 1
ATOM 837 C CA . ALA A 1 110 ? -11.031 -17.831 -1.354 1.00 97.44 110 ALA A CA 1
ATOM 838 C C . ALA A 1 110 ? -9.527 -17.655 -1.076 1.00 97.44 110 ALA A C 1
ATOM 840 O O . ALA A 1 110 ? -8.706 -18.434 -1.555 1.00 97.44 110 ALA A O 1
ATOM 841 N N . TYR A 1 111 ? -9.159 -16.664 -0.264 1.00 97.62 111 TYR A N 1
ATOM 842 C CA . TYR A 1 111 ? -7.773 -16.346 0.049 1.00 97.62 111 TYR A CA 1
ATOM 843 C C . TYR A 1 111 ? -7.299 -16.871 1.404 1.00 97.62 111 TYR A C 1
ATOM 845 O O . TYR A 1 111 ? -6.120 -16.730 1.723 1.00 97.62 111 TYR A O 1
ATOM 853 N N . LYS A 1 112 ? -8.173 -17.505 2.198 1.00 97.00 112 LYS A N 1
ATOM 854 C CA . LYS A 1 112 ? -7.883 -17.888 3.592 1.00 97.00 112 LYS A CA 1
ATOM 855 C C . LYS A 1 112 ? -6.564 -18.662 3.757 1.00 97.00 112 LYS A C 1
ATOM 857 O O . LYS A 1 112 ? -5.809 -18.404 4.686 1.00 97.00 112 LYS A O 1
ATOM 862 N N . ASN A 1 113 ? -6.249 -19.560 2.821 1.00 97.56 113 ASN A N 1
ATOM 863 C CA . ASN A 1 113 ? -5.064 -20.425 2.874 1.00 97.56 113 ASN A CA 1
ATOM 864 C C . ASN A 1 113 ? -3.833 -19.851 2.148 1.00 97.56 113 ASN A C 1
ATOM 866 O O . ASN A 1 113 ? -2.811 -20.534 2.049 1.00 97.56 113 ASN A O 1
ATOM 870 N N . HIS A 1 114 ? -3.921 -18.621 1.644 1.00 97.81 114 HIS A N 1
ATOM 871 C CA . HIS A 1 114 ? -2.872 -17.947 0.887 1.00 97.81 114 HIS A CA 1
ATOM 872 C C . HIS A 1 114 ? -2.222 -16.839 1.712 1.00 97.81 114 HIS A C 1
ATOM 874 O O . HIS A 1 114 ? -2.824 -16.300 2.641 1.00 97.81 114 HIS A O 1
ATOM 880 N N . THR A 1 115 ? -0.984 -16.499 1.361 1.00 98.19 115 THR A N 1
ATOM 881 C CA . THR A 1 115 ? -0.326 -15.290 1.862 1.00 98.19 115 THR A CA 1
ATOM 882 C C . THR A 1 115 ? -0.761 -14.076 1.044 1.00 98.19 115 THR A C 1
ATOM 884 O O . THR A 1 115 ? -1.226 -14.217 -0.092 1.00 98.19 115 THR A O 1
ATOM 887 N N . THR A 1 116 ? -0.582 -12.874 1.586 1.00 98.06 116 THR A N 1
ATOM 888 C CA . THR A 1 116 ? -0.942 -11.623 0.899 1.00 98.06 116 THR A CA 1
ATOM 889 C C . THR A 1 116 ? 0.201 -11.041 0.061 1.00 98.06 116 THR A C 1
ATOM 891 O O . THR A 1 116 ? 0.036 -10.005 -0.567 1.00 98.06 116 THR A O 1
ATOM 894 N N . SER A 1 117 ? 1.345 -11.731 -0.068 1.00 97.38 117 SER A N 1
ATOM 895 C CA . SER A 1 117 ? 2.503 -11.244 -0.848 1.00 97.38 117 SER A CA 1
ATOM 896 C C . SER A 1 117 ? 2.174 -10.906 -2.311 1.00 97.38 117 SER A C 1
ATOM 898 O O . SER A 1 117 ? 2.794 -10.029 -2.901 1.00 97.38 117 SER A O 1
ATOM 900 N N . THR A 1 118 ? 1.209 -11.605 -2.919 1.00 97.62 118 THR A N 1
ATOM 901 C CA . THR A 1 118 ? 0.781 -11.335 -4.307 1.00 97.62 118 THR A CA 1
ATOM 902 C C . THR A 1 118 ? -0.235 -10.203 -4.420 1.00 97.62 118 THR A C 1
ATOM 904 O O . THR A 1 118 ? -0.576 -9.811 -5.530 1.00 97.62 118 THR A O 1
ATOM 907 N N . TRP A 1 119 ? -0.734 -9.680 -3.302 1.00 98.25 119 TRP A N 1
ATOM 908 C CA . TRP A 1 119 ? -1.724 -8.608 -3.291 1.00 98.25 119 TRP A CA 1
ATOM 909 C C . TRP A 1 119 ? -1.093 -7.227 -3.462 1.00 98.25 119 TRP A C 1
ATOM 911 O O . TRP A 1 119 ? -1.783 -6.331 -3.910 1.00 98.25 119 TRP A O 1
ATOM 921 N N . HIS A 1 120 ? 0.208 -7.072 -3.210 1.00 97.38 120 HIS A N 1
ATOM 922 C CA . HIS A 1 120 ? 0.910 -5.787 -3.333 1.00 97.38 120 HIS A CA 1
ATOM 923 C C . HIS A 1 120 ? 1.124 -5.311 -4.778 1.00 97.38 120 HIS A C 1
ATOM 925 O O . HIS A 1 120 ? 1.633 -4.222 -5.010 1.00 97.38 120 HIS A O 1
ATOM 931 N N . TYR A 1 121 ? 0.801 -6.140 -5.774 1.00 97.25 121 TYR A N 1
ATOM 932 C CA . TYR A 1 121 ? 1.061 -5.800 -7.168 1.00 97.25 121 TYR A CA 1
ATOM 933 C C . TYR A 1 121 ? 0.069 -6.435 -8.143 1.00 97.25 121 TYR A C 1
ATOM 935 O O . TYR A 1 121 ? -0.646 -7.401 -7.849 1.00 97.25 121 TYR A O 1
ATOM 943 N N . HIS A 1 122 ? 0.087 -5.903 -9.354 1.00 96.06 122 HIS A N 1
ATOM 944 C CA . HIS A 1 122 ? -0.455 -6.446 -10.583 1.00 96.06 122 HIS A CA 1
ATOM 945 C C . HIS A 1 122 ? 0.580 -6.202 -11.687 1.00 96.06 122 HIS A C 1
ATOM 947 O O . HIS A 1 122 ? 1.223 -5.170 -11.690 1.00 96.06 122 HIS A O 1
ATOM 953 N N . ASN A 1 123 ? 0.779 -7.122 -12.631 1.00 93.94 123 ASN A N 1
ATOM 954 C CA . ASN A 1 123 ? 1.723 -6.884 -13.730 1.00 93.94 123 ASN A CA 1
ATOM 955 C C . ASN A 1 123 ? 1.010 -6.838 -15.077 1.00 93.94 123 ASN A C 1
ATOM 957 O O . ASN A 1 123 ? 0.590 -7.874 -15.599 1.00 93.94 123 ASN A O 1
ATOM 961 N N . VAL A 1 124 ? 0.947 -5.643 -15.663 1.00 96.12 124 VAL A N 1
ATOM 962 C CA . VAL A 1 124 ? 0.772 -5.460 -17.108 1.00 96.12 124 VAL A CA 1
ATOM 963 C C . VAL A 1 124 ? 2.151 -5.395 -17.757 1.00 96.12 124 VAL A C 1
ATOM 965 O O . VAL A 1 124 ? 3.020 -4.650 -17.307 1.00 96.12 124 VAL A O 1
ATOM 968 N N . PHE A 1 125 ? 2.367 -6.193 -18.800 1.00 97.50 125 PHE A N 1
ATOM 969 C CA . PHE A 1 125 ? 3.691 -6.356 -19.396 1.00 97.50 125 PHE A CA 1
ATOM 970 C C . PHE A 1 125 ? 3.877 -5.484 -20.631 1.00 97.50 125 PHE A C 1
ATOM 972 O O . PHE A 1 125 ? 3.059 -5.533 -21.549 1.00 97.50 125 PHE A O 1
ATOM 979 N N . TYR A 1 126 ? 4.984 -4.751 -20.675 1.00 97.12 126 TYR A N 1
ATOM 980 C CA . TYR A 1 126 ? 5.373 -3.914 -21.807 1.00 97.12 126 TYR A CA 1
ATOM 981 C C . TYR A 1 126 ? 6.806 -4.222 -22.243 1.00 97.12 126 TYR A C 1
ATOM 983 O O . TYR A 1 126 ? 7.630 -4.609 -21.418 1.00 97.12 126 TYR A O 1
ATOM 991 N N . ASP A 1 127 ? 7.120 -4.067 -23.527 1.00 95.62 127 ASP A N 1
ATOM 992 C CA . ASP A 1 127 ? 8.499 -4.175 -24.009 1.00 95.62 127 ASP A CA 1
ATOM 993 C C . ASP A 1 127 ? 9.326 -2.905 -23.733 1.00 95.62 127 ASP A C 1
ATOM 995 O O . ASP A 1 127 ? 8.860 -1.943 -23.123 1.00 95.62 127 ASP A O 1
ATOM 999 N N . SER A 1 128 ? 10.584 -2.891 -24.183 1.00 92.44 128 SER A N 1
ATOM 1000 C CA . SER A 1 128 ? 11.482 -1.736 -24.035 1.00 92.44 128 SER A CA 1
ATOM 1001 C C . SER A 1 128 ? 11.038 -0.477 -24.779 1.00 92.44 128 SER A C 1
ATOM 1003 O O . SER A 1 128 ? 11.560 0.596 -24.502 1.00 92.44 128 SER A O 1
ATOM 1005 N N . ASN A 1 129 ? 10.109 -0.607 -25.724 1.00 92.62 129 ASN A N 1
ATOM 1006 C CA . ASN A 1 129 ? 9.534 0.491 -26.493 1.00 92.62 129 ASN A CA 1
ATOM 1007 C C . ASN A 1 129 ? 8.133 0.860 -25.977 1.00 92.62 129 ASN A C 1
ATOM 1009 O O . ASN A 1 129 ? 7.390 1.553 -26.669 1.00 92.62 129 ASN A O 1
ATOM 1013 N N . ASN A 1 130 ? 7.765 0.398 -24.775 1.00 93.94 130 ASN A N 1
ATOM 1014 C CA . ASN A 1 130 ? 6.455 0.589 -24.156 1.00 93.94 130 ASN A CA 1
ATOM 1015 C C . ASN A 1 130 ? 5.292 -0.021 -24.959 1.00 93.94 130 ASN A C 1
ATOM 1017 O O . ASN A 1 130 ? 4.147 0.416 -24.831 1.00 93.94 130 ASN A O 1
ATOM 1021 N N . LYS A 1 131 ? 5.545 -1.054 -25.774 1.00 95.75 131 LYS A N 1
ATOM 1022 C CA . LYS A 1 131 ? 4.485 -1.800 -26.462 1.00 95.75 131 LYS A CA 1
ATOM 1023 C C . LYS A 1 131 ? 3.910 -2.869 -25.540 1.00 95.75 131 LYS A C 1
ATOM 1025 O O . LYS A 1 131 ? 4.649 -3.666 -24.968 1.00 95.75 131 LYS A O 1
ATOM 1030 N N . LEU A 1 132 ? 2.583 -2.918 -25.436 1.00 96.94 132 LEU A N 1
ATOM 1031 C CA . LEU A 1 132 ? 1.866 -3.906 -24.627 1.00 96.94 132 LEU A CA 1
ATOM 1032 C C . LEU A 1 132 ? 2.114 -5.343 -25.127 1.00 96.94 132 LEU A C 1
ATOM 1034 O O . LEU A 1 132 ? 1.923 -5.647 -26.306 1.00 96.94 132 LEU A O 1
ATOM 1038 N N . LEU A 1 133 ? 2.472 -6.242 -24.209 1.00 97.06 133 LEU A N 1
ATOM 1039 C CA . LEU A 1 133 ? 2.748 -7.659 -24.458 1.00 97.06 133 LEU A CA 1
ATOM 1040 C C . LEU A 1 133 ? 1.635 -8.547 -23.885 1.00 97.06 133 LEU A C 1
ATOM 1042 O O . LEU A 1 133 ? 1.806 -9.226 -22.871 1.00 97.06 133 LEU A O 1
ATOM 1046 N N . LEU A 1 134 ? 0.484 -8.581 -24.564 1.00 95.56 134 LEU A N 1
ATOM 1047 C CA . LEU A 1 134 ? -0.683 -9.373 -24.139 1.00 95.56 134 LEU A CA 1
ATOM 1048 C C . LEU A 1 134 ? -0.378 -10.871 -23.966 1.00 95.56 134 LEU A C 1
ATOM 1050 O O . LEU A 1 134 ? -0.941 -11.519 -23.081 1.00 95.56 134 LEU A O 1
ATOM 1054 N N . SER A 1 135 ? 0.542 -11.419 -24.766 1.00 95.44 135 SER A N 1
ATOM 1055 C CA . SER A 1 135 ? 0.987 -12.817 -24.671 1.00 95.44 135 SER A CA 1
ATOM 1056 C C . SER A 1 135 ? 1.592 -13.161 -23.304 1.00 95.44 135 SER A C 1
ATOM 1058 O O . SER A 1 135 ? 1.524 -14.314 -22.872 1.00 95.44 135 SER A O 1
ATOM 1060 N N . CYS A 1 136 ? 2.119 -12.167 -22.586 1.00 96.25 136 CYS A N 1
ATOM 1061 C CA . CYS A 1 136 ? 2.753 -12.350 -21.287 1.00 96.25 136 CYS A CA 1
ATOM 1062 C C . CYS A 1 136 ? 1.786 -12.276 -20.105 1.00 96.25 136 CYS A C 1
ATOM 1064 O O . CYS A 1 136 ? 2.171 -12.650 -18.999 1.00 96.25 136 CYS A O 1
ATOM 1066 N N . ASN A 1 137 ? 0.514 -11.914 -20.308 1.00 92.25 137 ASN A N 1
ATOM 1067 C CA . ASN A 1 137 ? -0.466 -11.777 -19.222 1.00 92.25 137 ASN A CA 1
ATOM 1068 C C . ASN A 1 137 ? -0.626 -13.052 -18.373 1.00 92.25 137 ASN A C 1
ATOM 1070 O O . ASN A 1 137 ? -0.860 -12.963 -17.171 1.00 92.25 137 ASN A O 1
ATOM 1074 N N . LYS A 1 138 ? -0.406 -14.246 -18.948 1.00 93.50 138 LYS A N 1
ATOM 1075 C CA . LYS A 1 138 ? -0.411 -15.526 -18.207 1.00 93.50 138 LYS A CA 1
ATOM 1076 C C . LYS A 1 138 ? 0.682 -15.620 -17.127 1.00 93.50 138 LYS A C 1
ATOM 1078 O O . LYS A 1 138 ? 0.595 -16.470 -16.242 1.00 93.50 138 LYS A O 1
ATOM 1083 N N . LYS A 1 139 ? 1.721 -14.779 -17.194 1.00 93.81 139 LYS A N 1
ATOM 1084 C CA . LYS A 1 139 ? 2.785 -14.673 -16.182 1.00 93.81 139 LYS A CA 1
ATOM 1085 C C . LYS A 1 139 ? 2.412 -13.746 -15.025 1.00 93.81 139 LYS A C 1
ATOM 1087 O O . LYS A 1 139 ? 3.091 -13.780 -14.002 1.00 93.81 139 LYS A O 1
ATOM 1092 N N . ASN A 1 140 ? 1.340 -12.958 -15.139 1.00 94.69 140 ASN A N 1
ATOM 1093 C CA . ASN A 1 140 ? 0.889 -12.107 -14.047 1.00 94.69 140 ASN A CA 1
ATOM 1094 C C . ASN A 1 140 ? 0.375 -12.971 -12.886 1.00 94.69 140 ASN A C 1
ATOM 1096 O O . ASN A 1 140 ? -0.589 -13.727 -13.018 1.00 94.69 140 ASN A O 1
ATOM 1100 N N . ARG A 1 141 ? 1.043 -12.868 -11.737 1.00 95.62 141 ARG A N 1
ATOM 1101 C CA . ARG A 1 141 ? 0.638 -13.522 -10.484 1.00 95.62 141 ARG A CA 1
ATOM 1102 C C . ARG A 1 141 ? -0.001 -12.552 -9.491 1.00 95.62 141 ARG A C 1
ATOM 1104 O O . ARG A 1 141 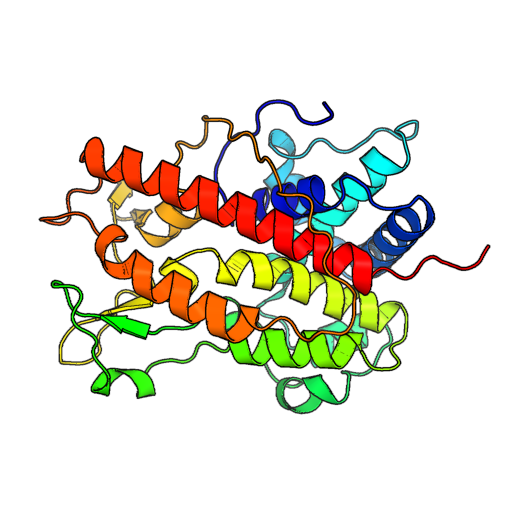? -0.513 -13.007 -8.474 1.00 95.62 141 ARG A O 1
ATOM 1111 N N . GLY A 1 142 ? 0.027 -11.258 -9.796 1.00 96.75 142 GLY A N 1
ATOM 1112 C CA . GLY A 1 142 ? -0.460 -10.195 -8.937 1.00 96.75 142 GLY A CA 1
ATOM 1113 C C . GLY A 1 142 ? -1.980 -10.199 -8.801 1.00 96.75 142 GLY A C 1
ATOM 1114 O O . GLY A 1 142 ? -2.713 -10.505 -9.747 1.00 96.75 142 GLY A O 1
ATOM 1115 N N . LYS A 1 143 ? -2.449 -9.887 -7.596 1.00 97.06 143 LYS A N 1
ATOM 1116 C CA . LYS A 1 143 ? -3.854 -9.942 -7.180 1.00 97.06 143 LYS A CA 1
ATOM 1117 C C . LYS A 1 143 ? -4.376 -8.607 -6.658 1.00 97.06 143 LYS A C 1
ATOM 1119 O O . LYS A 1 143 ? -5.519 -8.581 -6.222 1.00 97.06 143 LYS A O 1
ATOM 1124 N N . LEU A 1 144 ? -3.599 -7.526 -6.756 1.00 96.38 144 LEU A N 1
ATOM 1125 C CA . LEU A 1 144 ? -3.915 -6.210 -6.189 1.00 96.38 144 LEU A CA 1
ATOM 1126 C C . LEU A 1 144 ? -5.369 -5.765 -6.393 1.00 96.38 144 LEU A C 1
ATOM 1128 O O . LEU A 1 144 ? -6.098 -5.606 -5.421 1.00 96.38 144 LEU A O 1
ATOM 1132 N N . TYR A 1 145 ? -5.844 -5.673 -7.635 1.00 94.38 145 TYR A N 1
ATOM 1133 C CA . TYR A 1 145 ? -7.220 -5.230 -7.907 1.00 94.38 145 TYR A CA 1
ATOM 1134 C C . TYR A 1 145 ? -8.302 -6.197 -7.408 1.00 94.38 145 TYR A C 1
ATOM 1136 O O . TYR A 1 145 ? -9.356 -5.765 -6.946 1.00 94.38 145 TYR A O 1
ATOM 1144 N N . ALA A 1 146 ? -8.040 -7.506 -7.452 1.00 94.38 146 ALA A N 1
ATOM 1145 C CA . ALA A 1 146 ? -8.965 -8.502 -6.915 1.00 94.38 146 ALA A CA 1
ATOM 1146 C C . ALA A 1 146 ? -9.019 -8.449 -5.378 1.00 94.38 146 ALA A C 1
ATOM 1148 O O . ALA A 1 146 ? -10.083 -8.637 -4.794 1.00 94.38 146 ALA A O 1
ATOM 1149 N N . ALA A 1 147 ? -7.886 -8.168 -4.727 1.00 96.06 147 ALA A N 1
ATOM 1150 C CA . ALA A 1 147 ? -7.808 -7.958 -3.288 1.00 96.06 147 ALA A CA 1
ATOM 1151 C C . ALA A 1 147 ? -8.529 -6.667 -2.876 1.00 96.06 147 ALA A C 1
ATOM 1153 O O . ALA A 1 147 ? -9.356 -6.721 -1.974 1.00 96.06 147 ALA A O 1
ATOM 1154 N N . LEU A 1 148 ? -8.301 -5.545 -3.571 1.00 94.94 148 LEU A N 1
ATOM 1155 C CA . LEU A 1 148 ? -9.003 -4.275 -3.329 1.00 94.94 148 LEU A CA 1
ATOM 1156 C C . LEU A 1 148 ? -10.527 -4.448 -3.381 1.00 94.94 148 LEU A C 1
ATOM 1158 O O . LEU A 1 148 ? -11.219 -4.062 -2.442 1.00 94.94 148 LEU A O 1
ATOM 1162 N N . SER A 1 149 ? -11.040 -5.101 -4.428 1.00 92.81 149 SER A N 1
ATOM 1163 C CA . SER A 1 149 ? -12.478 -5.363 -4.576 1.00 92.81 149 SER A CA 1
ATOM 1164 C C . SER A 1 149 ? -13.038 -6.247 -3.450 1.00 92.81 149 SER A C 1
ATOM 1166 O O . SER A 1 149 ? -14.111 -5.968 -2.909 1.00 92.81 149 SER A O 1
ATOM 1168 N N . ALA A 1 150 ? -12.301 -7.286 -3.046 1.00 94.75 150 ALA A N 1
ATOM 1169 C CA . ALA A 1 150 ? -12.723 -8.175 -1.968 1.00 94.75 150 ALA A CA 1
ATOM 1170 C C . ALA A 1 150 ? -12.693 -7.490 -0.587 1.00 94.75 150 ALA A C 1
ATOM 1172 O O . ALA A 1 150 ? -13.605 -7.690 0.214 1.00 94.75 150 ALA A O 1
ATOM 1173 N N . LEU A 1 151 ? -11.677 -6.663 -0.319 1.00 95.44 151 LEU A N 1
ATOM 1174 C CA . LEU A 1 151 ? -11.546 -5.880 0.915 1.00 95.44 151 LEU A CA 1
ATOM 1175 C C . LEU A 1 151 ? -12.660 -4.838 1.037 1.00 95.44 151 LEU A C 1
ATOM 1177 O O . LEU A 1 151 ? -13.278 -4.728 2.095 1.00 95.44 151 LEU A O 1
ATOM 1181 N N . GLU A 1 152 ? -12.967 -4.129 -0.050 1.00 91.88 152 GLU A N 1
ATOM 1182 C CA . GLU A 1 152 ? -14.089 -3.192 -0.092 1.00 91.88 152 GLU A CA 1
ATOM 1183 C C . GLU A 1 152 ? -15.420 -3.897 0.196 1.00 91.88 152 GLU A C 1
ATOM 1185 O O . GLU A 1 152 ? -16.154 -3.496 1.101 1.00 91.88 152 GLU A O 1
ATOM 1190 N N . SER A 1 153 ? -15.692 -5.001 -0.506 1.00 91.69 153 SER A N 1
ATOM 1191 C CA . SER A 1 153 ? -16.907 -5.801 -0.296 1.00 91.69 153 SER A CA 1
ATOM 1192 C C . SER A 1 153 ? -17.009 -6.304 1.150 1.00 91.69 153 SER A C 1
ATOM 1194 O O . SER A 1 153 ? -18.090 -6.357 1.739 1.00 91.69 153 SER A O 1
ATOM 1196 N N . SER A 1 154 ? -15.877 -6.665 1.764 1.00 94.31 154 SER A N 1
ATOM 1197 C CA . SER A 1 154 ? -15.809 -7.017 3.183 1.00 94.31 154 SER A CA 1
ATOM 1198 C C . SER A 1 154 ? -16.203 -5.856 4.100 1.00 94.31 154 SER A C 1
ATOM 1200 O O . SER A 1 154 ? -17.005 -6.082 4.998 1.00 94.31 154 SER A O 1
ATOM 1202 N N . LEU A 1 155 ? -15.713 -4.631 3.883 1.00 91.94 155 LEU A N 1
ATOM 1203 C CA . LEU A 1 155 ? -16.057 -3.470 4.728 1.00 91.94 155 LEU A CA 1
ATOM 1204 C C . LEU A 1 155 ? -17.516 -3.011 4.589 1.00 91.94 155 LEU A C 1
ATOM 1206 O O . LEU A 1 155 ? -18.037 -2.333 5.475 1.00 91.94 155 LEU A O 1
ATOM 1210 N N . GLN A 1 156 ? -18.179 -3.384 3.494 1.00 90.44 156 GLN A N 1
ATOM 1211 C CA . GLN A 1 156 ? -19.616 -3.173 3.297 1.00 90.44 156 GLN A CA 1
ATOM 1212 C C . GLN A 1 156 ? -20.481 -4.231 3.998 1.00 90.44 156 GLN A C 1
ATOM 1214 O O . GLN A 1 156 ? -21.679 -4.022 4.181 1.00 90.44 156 GLN A O 1
ATOM 1219 N N . SER A 1 157 ? -19.887 -5.354 4.402 1.00 91.19 157 SER A N 1
ATOM 1220 C CA . SER A 1 157 ? -20.569 -6.421 5.137 1.00 91.19 157 SER A CA 1
ATOM 1221 C C . SER A 1 157 ? -20.585 -6.140 6.645 1.00 91.19 157 SER A C 1
ATOM 1223 O O . SER A 1 157 ? -19.921 -5.222 7.135 1.00 91.19 157 SER A O 1
ATOM 1225 N N . ASP A 1 158 ? -21.332 -6.944 7.402 1.00 91.69 158 ASP A N 1
ATOM 1226 C CA . ASP A 1 158 ? -21.246 -6.913 8.860 1.00 91.69 158 ASP A CA 1
ATOM 1227 C C . ASP A 1 158 ? -19.983 -7.652 9.324 1.00 91.69 158 ASP A C 1
ATOM 1229 O O . ASP A 1 158 ? -19.813 -8.848 9.082 1.00 91.69 158 ASP A O 1
ATOM 1233 N N . LEU A 1 159 ? -19.064 -6.908 9.933 1.00 95.00 159 LEU A N 1
ATOM 1234 C CA . LEU A 1 159 ? -17.770 -7.391 10.403 1.00 95.00 159 LEU A CA 1
ATOM 1235 C C . LEU A 1 159 ? -17.598 -7.009 11.867 1.00 95.00 159 LEU A C 1
ATOM 1237 O O . LEU A 1 159 ? -17.907 -5.879 12.250 1.00 95.00 159 LEU A O 1
ATOM 1241 N N . SER A 1 160 ? -16.999 -7.896 12.661 1.00 95.62 160 SER A N 1
ATOM 1242 C CA . SER A 1 160 ? -16.545 -7.527 14.003 1.00 95.62 160 SER A CA 1
ATOM 1243 C C . SER A 1 160 ? -15.440 -6.467 13.936 1.00 95.62 160 SER A C 1
ATOM 1245 O O . SER A 1 160 ? -14.737 -6.352 12.931 1.00 95.62 160 SER A O 1
ATOM 1247 N N . VAL A 1 161 ? -15.222 -5.722 15.024 1.00 94.62 161 VAL A N 1
ATOM 1248 C CA . VAL A 1 161 ? -14.136 -4.723 15.115 1.00 94.62 161 VAL A CA 1
ATOM 1249 C C . VAL A 1 161 ? -12.774 -5.341 14.771 1.00 94.62 161 VAL A C 1
ATOM 1251 O O . VAL A 1 161 ? -11.984 -4.733 14.052 1.00 94.62 161 VAL A O 1
ATOM 1254 N N . ASN A 1 162 ? -12.526 -6.581 15.198 1.00 97.19 162 ASN A N 1
ATOM 1255 C CA . ASN A 1 162 ? -11.270 -7.279 14.927 1.00 97.19 162 ASN A CA 1
ATOM 1256 C C . ASN A 1 162 ? -11.104 -7.612 13.438 1.00 97.19 162 ASN A C 1
ATOM 1258 O O . ASN A 1 162 ? -10.012 -7.478 12.885 1.00 97.19 162 ASN A O 1
ATOM 1262 N N . GLN A 1 163 ? -12.192 -8.001 12.764 1.00 98.06 163 GLN A N 1
ATOM 1263 C CA . GLN A 1 163 ? -12.175 -8.204 11.315 1.00 98.06 163 GLN A CA 1
ATOM 1264 C C . GLN A 1 163 ? -11.985 -6.880 10.575 1.00 98.06 163 GLN A C 1
ATOM 1266 O O . GLN A 1 163 ? -11.169 -6.814 9.657 1.00 98.06 163 GLN A O 1
ATOM 1271 N N . GLN A 1 164 ? -12.699 -5.828 10.986 1.00 97.50 164 GLN A N 1
ATOM 1272 C CA . GLN A 1 164 ? -12.581 -4.496 10.395 1.00 97.50 164 GLN A CA 1
ATOM 1273 C C . GLN A 1 164 ? -11.148 -3.969 10.496 1.00 97.50 164 GLN A C 1
ATOM 1275 O O . GLN A 1 164 ? -10.640 -3.473 9.500 1.00 97.50 164 GLN A O 1
ATOM 1280 N N . ALA A 1 165 ? -10.467 -4.152 11.632 1.00 98.00 165 ALA A N 1
ATOM 1281 C CA . ALA A 1 165 ? -9.082 -3.719 11.816 1.00 98.00 165 ALA A CA 1
ATOM 1282 C C . ALA A 1 165 ? -8.129 -4.306 10.757 1.00 98.00 165 ALA A C 1
ATOM 1284 O O . ALA A 1 165 ? -7.380 -3.565 10.121 1.00 98.00 165 ALA A O 1
ATOM 1285 N N . ILE A 1 166 ? -8.200 -5.623 10.517 1.00 98.56 166 ILE A N 1
ATOM 1286 C CA . ILE A 1 166 ? -7.377 -6.301 9.502 1.00 98.56 166 ILE A CA 1
ATOM 1287 C C . ILE A 1 166 ? -7.761 -5.850 8.090 1.00 98.56 166 ILE A C 1
ATOM 1289 O O . ILE A 1 166 ? -6.891 -5.499 7.293 1.00 98.56 166 ILE A O 1
ATOM 1293 N N . VAL A 1 167 ? -9.058 -5.871 7.764 1.00 98.19 167 VAL A N 1
ATOM 1294 C CA . VAL A 1 167 ? -9.541 -5.539 6.414 1.00 98.19 167 VAL A CA 1
ATOM 1295 C C . VAL A 1 167 ? -9.216 -4.085 6.068 1.00 98.19 167 VAL A C 1
ATOM 1297 O O . VAL A 1 167 ? -8.737 -3.807 4.971 1.00 98.19 167 VAL A O 1
ATOM 1300 N N . PHE A 1 168 ? -9.417 -3.164 7.009 1.00 97.44 168 PHE A N 1
ATOM 1301 C CA . PHE A 1 168 ? -9.145 -1.743 6.835 1.00 97.44 168 PHE A CA 1
ATOM 1302 C C . PHE A 1 168 ? -7.651 -1.464 6.640 1.00 97.44 168 PHE A C 1
ATOM 1304 O O . PHE A 1 168 ? -7.295 -0.752 5.703 1.00 97.44 168 PHE A O 1
ATOM 1311 N N . ALA A 1 169 ? -6.780 -2.064 7.464 1.00 98.25 169 ALA A N 1
ATOM 1312 C CA . ALA A 1 169 ? -5.327 -1.933 7.336 1.00 98.25 169 ALA A CA 1
ATOM 1313 C C . ALA A 1 169 ? -4.833 -2.377 5.951 1.00 98.25 169 ALA A C 1
ATOM 1315 O O . ALA A 1 169 ? -4.109 -1.645 5.276 1.00 98.25 169 ALA A O 1
ATOM 1316 N N . PHE A 1 170 ? -5.291 -3.545 5.488 1.00 98.50 170 PHE A N 1
ATOM 1317 C CA . PHE A 1 170 ? -4.998 -4.014 4.137 1.00 98.50 170 PHE A CA 1
ATOM 1318 C C . PHE A 1 170 ? -5.538 -3.064 3.066 1.00 98.50 170 PHE A C 1
ATOM 1320 O O . PHE A 1 170 ? -4.827 -2.768 2.107 1.00 98.50 170 PHE A O 1
ATOM 1327 N N . TYR A 1 171 ? -6.765 -2.558 3.217 1.00 96.44 171 TYR A N 1
ATOM 1328 C CA . TYR A 1 171 ? -7.377 -1.727 2.186 1.00 96.44 171 TYR A CA 1
ATOM 1329 C C . TYR A 1 171 ? -6.619 -0.413 1.975 1.00 96.44 171 TYR A C 1
ATOM 1331 O O . TYR A 1 171 ? -6.246 -0.106 0.845 1.00 96.44 171 TYR A O 1
ATOM 1339 N N . ILE A 1 172 ? -6.310 0.324 3.047 1.00 94.81 172 ILE A N 1
ATOM 1340 C CA . ILE A 1 172 ? -5.580 1.597 2.929 1.00 94.81 172 ILE A CA 1
ATOM 1341 C C . ILE A 1 172 ? -4.142 1.401 2.423 1.00 94.81 172 ILE A C 1
ATOM 1343 O O . ILE A 1 172 ? -3.631 2.245 1.688 1.00 94.81 172 ILE A O 1
ATOM 1347 N N . HIS A 1 173 ? -3.498 0.277 2.762 1.00 97.50 173 HIS A N 1
ATOM 1348 C CA . HIS A 1 173 ? -2.163 -0.050 2.263 1.00 97.50 173 HIS A CA 1
ATOM 1349 C C . HIS A 1 173 ? -2.175 -0.312 0.756 1.00 97.50 173 HIS A C 1
ATOM 1351 O O . HIS A 1 173 ? -1.447 0.344 0.013 1.00 97.50 173 HIS A O 1
ATOM 1357 N N . PHE A 1 174 ? -3.043 -1.216 0.288 1.00 96.50 174 PHE A N 1
ATOM 1358 C CA . PHE A 1 174 ? -3.088 -1.595 -1.127 1.00 96.50 174 PHE A CA 1
ATOM 1359 C C . PHE A 1 174 ? -3.599 -0.483 -2.033 1.00 96.50 174 PHE A C 1
ATOM 1361 O O . PHE A 1 174 ? -3.269 -0.438 -3.215 1.00 96.50 174 PHE A O 1
ATOM 1368 N N . VAL A 1 175 ? -4.380 0.447 -1.493 1.00 94.06 175 VAL A N 1
ATOM 1369 C CA . VAL A 1 175 ? -4.692 1.685 -2.202 1.00 94.06 175 VAL A CA 1
ATOM 1370 C C . VAL A 1 175 ? -3.424 2.480 -2.465 1.00 94.06 175 VAL A C 1
ATOM 1372 O O . VAL A 1 175 ? -3.254 2.965 -3.579 1.00 94.06 175 VAL A O 1
ATOM 1375 N N . GLY A 1 176 ? -2.512 2.559 -1.498 1.00 93.38 176 GLY A N 1
ATOM 1376 C CA . GLY A 1 176 ? -1.183 3.114 -1.725 1.00 93.38 176 GLY A CA 1
ATOM 1377 C C . GLY A 1 176 ? -0.412 2.369 -2.817 1.00 93.38 176 GLY A C 1
ATOM 1378 O O . GLY A 1 176 ? 0.007 2.986 -3.795 1.00 93.38 176 GLY A O 1
ATOM 1379 N N . ASP A 1 177 ? -0.336 1.038 -2.723 1.00 96.25 177 ASP A N 1
ATOM 1380 C CA . ASP A 1 177 ? 0.346 0.202 -3.725 1.00 96.25 177 ASP A CA 1
ATOM 1381 C C . ASP A 1 177 ? -0.204 0.418 -5.141 1.00 96.25 177 ASP A C 1
ATOM 1383 O O . ASP A 1 177 ? 0.550 0.535 -6.103 1.00 96.25 177 ASP A O 1
ATOM 1387 N N . ALA A 1 178 ? -1.524 0.542 -5.292 1.00 95.12 178 ALA A N 1
ATOM 1388 C CA . ALA A 1 178 ? -2.154 0.777 -6.589 1.00 95.12 178 ALA A CA 1
ATOM 1389 C C . ALA A 1 178 ? -1.798 2.134 -7.214 1.00 95.12 178 ALA A C 1
ATOM 1391 O O . ALA A 1 178 ? -1.982 2.323 -8.417 1.00 95.12 178 ALA A O 1
ATOM 1392 N N . HIS A 1 179 ? -1.262 3.076 -6.436 1.00 94.25 179 HIS A N 1
ATOM 1393 C CA . HIS A 1 179 ? -0.758 4.341 -6.960 1.00 94.25 179 HIS A CA 1
ATOM 1394 C C . HIS A 1 179 ? 0.726 4.302 -7.327 1.00 94.25 179 HIS A C 1
ATOM 1396 O O . HIS A 1 179 ? 1.142 5.162 -8.108 1.00 94.25 179 HIS A O 1
ATOM 1402 N N . GLN A 1 180 ? 1.497 3.317 -6.851 1.00 94.75 180 GLN A N 1
ATOM 1403 C CA . GLN A 1 180 ? 2.887 3.096 -7.252 1.00 94.75 180 GLN A CA 1
ATOM 1404 C C . GLN A 1 180 ? 2.919 2.493 -8.672 1.00 94.75 180 GLN A C 1
ATOM 1406 O O . GLN A 1 180 ? 2.476 1.360 -8.874 1.00 94.75 180 GLN A O 1
ATOM 1411 N N . PRO A 1 181 ? 3.414 3.198 -9.707 1.00 94.69 181 PRO A N 1
ATOM 1412 C CA . PRO A 1 181 ? 3.299 2.716 -11.087 1.00 94.69 181 PRO A CA 1
ATOM 1413 C C . PRO A 1 181 ? 3.927 1.333 -11.360 1.00 94.69 181 PRO A C 1
ATOM 1415 O O . PRO A 1 181 ? 3.316 0.489 -12.013 1.00 94.69 181 PRO A O 1
ATOM 1418 N N . LEU A 1 182 ? 5.113 1.054 -10.819 1.00 95.94 182 LEU A N 1
ATOM 1419 C CA . LEU A 1 182 ? 5.818 -0.227 -10.924 1.00 95.94 182 LEU A CA 1
ATOM 1420 C C . LEU A 1 182 ? 5.233 -1.351 -10.049 1.00 95.94 182 LEU A C 1
ATOM 1422 O O . LEU A 1 182 ? 5.660 -2.497 -10.188 1.00 95.94 182 LEU A O 1
ATOM 1426 N N . HIS A 1 183 ? 4.236 -1.079 -9.201 1.00 96.81 183 HIS A N 1
ATOM 1427 C CA . HIS A 1 183 ? 3.387 -2.133 -8.624 1.00 96.81 183 HIS A CA 1
ATOM 1428 C C . HIS A 1 183 ? 2.320 -2.619 -9.614 1.00 96.81 183 HIS A C 1
ATOM 1430 O O . HIS A 1 183 ? 1.644 -3.601 -9.332 1.00 96.81 183 HIS A O 1
ATOM 1436 N N . ASN A 1 184 ? 2.151 -1.952 -10.761 1.00 96.12 184 ASN A N 1
ATOM 1437 C CA . ASN A 1 184 ? 1.067 -2.211 -11.715 1.00 96.12 184 ASN A CA 1
ATOM 1438 C C . ASN A 1 184 ? 1.566 -2.638 -13.106 1.00 96.12 184 ASN A C 1
ATOM 1440 O O . ASN A 1 184 ? 0.837 -3.278 -13.876 1.00 96.12 184 ASN A O 1
ATOM 1444 N N . VAL A 1 185 ? 2.815 -2.306 -13.439 1.00 95.38 185 VAL A N 1
ATOM 1445 C CA . VAL A 1 185 ? 3.429 -2.632 -14.729 1.00 95.38 185 VAL A CA 1
ATOM 1446 C C . VAL A 1 185 ? 4.829 -3.218 -14.561 1.00 95.38 185 VAL A C 1
ATOM 1448 O O . VAL A 1 185 ? 5.546 -2.912 -13.613 1.00 95.38 185 VAL A O 1
ATOM 1451 N N . SER A 1 186 ? 5.242 -4.048 -15.519 1.00 96.75 186 SER A N 1
ATOM 1452 C CA . SER A 1 186 ? 6.597 -4.602 -15.589 1.00 96.75 186 SER A CA 1
ATOM 1453 C C . SER A 1 186 ? 7.103 -4.577 -17.023 1.00 96.75 186 SER A C 1
ATOM 1455 O O . SER A 1 186 ? 6.368 -4.898 -17.963 1.00 96.75 186 SER A O 1
ATOM 1457 N N . ARG A 1 187 ? 8.387 -4.256 -17.192 1.00 95.88 187 ARG A N 1
ATOM 1458 C CA . ARG A 1 187 ? 9.067 -4.441 -18.472 1.00 95.88 187 ARG A CA 1
ATOM 1459 C C . ARG A 1 187 ? 9.345 -5.927 -18.691 1.00 95.88 187 ARG A C 1
ATOM 1461 O O . ARG A 1 187 ? 9.774 -6.623 -17.771 1.00 95.88 187 ARG A O 1
ATOM 1468 N N . ALA A 1 188 ? 9.119 -6.414 -19.904 1.00 97.19 188 ALA A N 1
ATOM 1469 C CA . ALA A 1 188 ? 9.349 -7.797 -20.294 1.00 97.19 188 ALA A CA 1
ATOM 1470 C C . ALA A 1 188 ? 9.873 -7.909 -21.730 1.00 97.19 188 ALA A C 1
ATOM 1472 O O . ALA A 1 188 ? 9.715 -6.997 -22.537 1.00 97.19 188 ALA A O 1
ATOM 1473 N N . ASN A 1 189 ? 10.495 -9.036 -22.067 1.00 96.00 189 ASN A N 1
ATOM 1474 C CA . ASN A 1 189 ? 10.855 -9.359 -23.447 1.00 96.00 189 ASN A CA 1
ATOM 1475 C C . ASN A 1 189 ? 9.799 -10.261 -24.117 1.00 96.00 189 ASN A C 1
ATOM 1477 O O . ASN A 1 189 ? 8.827 -10.694 -23.495 1.00 96.00 189 ASN A O 1
ATOM 1481 N N . LYS A 1 190 ? 10.009 -10.596 -25.398 1.00 94.25 190 LYS A N 1
ATOM 1482 C CA . LYS A 1 190 ? 9.111 -11.473 -26.178 1.00 94.25 190 LYS A CA 1
ATOM 1483 C C . LYS A 1 190 ? 8.954 -12.894 -25.610 1.00 94.25 190 LYS A C 1
ATOM 1485 O O . LYS A 1 190 ? 8.001 -13.580 -25.965 1.00 94.25 190 LYS A O 1
ATOM 1490 N N . HIS A 1 191 ? 9.870 -13.330 -24.743 1.00 95.81 191 HIS A N 1
ATOM 1491 C CA . HIS A 1 191 ? 9.825 -14.618 -24.042 1.00 95.81 191 HIS A CA 1
ATOM 1492 C C . HIS A 1 191 ? 9.142 -14.517 -22.668 1.00 95.81 191 HIS A C 1
ATOM 1494 O O . HIS A 1 191 ? 9.078 -15.496 -21.924 1.00 95.81 191 HIS A O 1
ATOM 1500 N N . CYS A 1 192 ? 8.586 -13.346 -22.344 1.00 96.31 192 CYS A N 1
ATOM 1501 C CA . CYS A 1 192 ? 7.934 -13.037 -21.077 1.00 96.31 192 CYS A CA 1
ATOM 1502 C C . CYS A 1 192 ? 8.851 -13.157 -19.855 1.00 96.31 192 CYS A C 1
ATOM 1504 O O . CYS A 1 192 ? 8.376 -13.360 -18.735 1.00 96.31 192 CYS A O 1
ATOM 1506 N N . GLU A 1 193 ? 10.159 -13.008 -20.064 1.00 96.56 193 GLU A N 1
ATOM 1507 C CA . GLU A 1 193 ? 11.110 -12.725 -18.996 1.00 96.56 193 GLU A CA 1
ATOM 1508 C C . GLU A 1 193 ? 10.948 -11.254 -18.630 1.00 96.56 193 GLU A C 1
ATOM 1510 O O . GLU A 1 193 ? 10.959 -10.392 -19.511 1.00 96.56 193 GLU A O 1
ATOM 1515 N N . HIS A 1 194 ? 10.734 -10.973 -17.348 1.00 95.62 194 HIS A N 1
ATOM 1516 C CA . HIS A 1 194 ? 10.292 -9.664 -16.893 1.00 95.62 194 HIS A CA 1
ATOM 1517 C C . HIS A 1 194 ? 11.091 -9.177 -15.694 1.00 95.62 194 HIS A C 1
ATOM 1519 O O . HIS A 1 194 ? 11.568 -9.966 -14.874 1.00 95.62 194 HIS A O 1
ATOM 1525 N N . ASP A 1 195 ? 11.177 -7.860 -15.559 1.00 95.56 195 ASP A N 1
ATOM 1526 C CA . ASP A 1 195 ? 11.987 -7.213 -14.531 1.00 95.56 195 ASP A CA 1
ATOM 1527 C C . ASP A 1 195 ? 11.322 -7.139 -13.149 1.00 95.56 195 ASP A C 1
ATOM 1529 O O . ASP A 1 195 ? 11.903 -6.632 -12.188 1.00 95.56 195 ASP A O 1
ATOM 1533 N N . ARG A 1 196 ? 10.111 -7.703 -13.046 1.00 95.44 196 ARG A N 1
ATOM 1534 C CA . ARG A 1 196 ? 9.323 -7.827 -11.808 1.00 95.44 196 ARG A CA 1
ATOM 1535 C C . ARG A 1 196 ? 8.984 -6.441 -11.244 1.00 95.44 196 ARG A C 1
ATOM 1537 O O . ARG A 1 196 ? 9.232 -6.171 -10.069 1.00 95.44 196 ARG A O 1
ATOM 1544 N N . GLY A 1 197 ? 8.485 -5.566 -12.116 1.00 95.69 197 GLY A N 1
ATOM 1545 C CA . GLY A 1 197 ? 8.202 -4.170 -11.792 1.00 95.69 197 GLY A CA 1
ATOM 1546 C C . GLY A 1 197 ? 9.479 -3.396 -11.472 1.00 95.69 197 GLY A C 1
ATOM 1547 O O . GLY A 1 197 ? 9.531 -2.680 -10.486 1.00 95.69 197 GLY A O 1
ATOM 1548 N N . GLY A 1 198 ? 10.561 -3.611 -12.223 1.00 95.50 198 GLY A N 1
ATOM 1549 C CA . GLY A 1 198 ? 11.844 -2.927 -12.008 1.00 95.50 198 GLY A CA 1
ATOM 1550 C C . GLY A 1 198 ? 12.722 -3.466 -10.868 1.00 95.50 198 GLY A C 1
ATOM 1551 O O . GLY A 1 198 ? 13.809 -2.934 -10.635 1.00 95.50 198 GLY A O 1
ATOM 1552 N N . ASN A 1 199 ? 12.320 -4.531 -10.165 1.00 95.12 199 ASN A N 1
ATOM 1553 C CA . ASN A 1 199 ? 13.110 -5.107 -9.067 1.00 95.12 199 ASN A CA 1
ATOM 1554 C C . ASN A 1 199 ? 14.445 -5.710 -9.531 1.00 95.12 199 ASN A C 1
ATOM 1556 O O . ASN A 1 199 ? 15.426 -5.691 -8.785 1.00 95.12 199 ASN A O 1
ATOM 1560 N N . THR A 1 200 ? 14.508 -6.242 -10.754 1.00 93.81 200 THR A N 1
ATOM 1561 C CA . THR A 1 200 ? 15.757 -6.788 -11.317 1.00 93.81 200 THR A CA 1
ATOM 1562 C C . THR A 1 200 ? 16.562 -5.749 -12.096 1.00 93.81 200 THR A C 1
ATOM 1564 O O . THR A 1 200 ? 17.603 -6.081 -12.660 1.00 93.81 200 THR A O 1
ATOM 1567 N N . TYR A 1 201 ? 16.096 -4.498 -12.140 1.00 91.19 201 TYR A N 1
ATOM 1568 C CA . TYR A 1 201 ? 16.742 -3.418 -12.871 1.00 91.19 201 TYR A CA 1
ATOM 1569 C C . TYR A 1 201 ? 17.622 -2.591 -11.926 1.00 91.19 201 TYR A C 1
ATOM 1571 O O . TYR A 1 201 ? 17.131 -1.736 -11.192 1.00 91.19 201 TYR A O 1
ATOM 1579 N N . CYS A 1 202 ? 18.927 -2.867 -11.887 1.00 91.25 202 CYS A N 1
ATOM 1580 C CA . CYS A 1 202 ? 19.819 -2.236 -10.915 1.00 91.25 202 CYS A CA 1
ATOM 1581 C C . CYS A 1 202 ? 20.293 -0.840 -11.351 1.00 91.25 202 CYS A C 1
ATOM 1583 O O . CYS A 1 202 ? 20.932 -0.712 -12.390 1.00 91.25 202 CYS A O 1
ATOM 1585 N N . LEU A 1 203 ? 20.063 0.180 -10.517 1.00 89.19 203 LEU A N 1
ATOM 1586 C CA . LEU A 1 203 ? 20.481 1.570 -10.759 1.00 89.19 203 LEU A CA 1
ATOM 1587 C C . LEU A 1 203 ? 21.806 1.916 -10.083 1.00 89.19 203 LEU A C 1
ATOM 1589 O O . LEU A 1 203 ? 22.614 2.671 -10.618 1.00 89.19 203 LEU A O 1
ATOM 1593 N N . LYS A 1 204 ? 22.030 1.377 -8.880 1.00 86.00 204 LYS A N 1
ATOM 1594 C CA . LYS A 1 204 ? 23.251 1.598 -8.104 1.00 86.00 204 LYS A CA 1
ATOM 1595 C C . LYS A 1 204 ? 23.745 0.281 -7.532 1.00 86.00 204 LYS A C 1
ATOM 1597 O O . LYS A 1 204 ? 22.984 -0.460 -6.913 1.00 86.00 204 LYS A O 1
ATOM 1602 N N . LYS A 1 205 ? 25.036 0.005 -7.707 1.00 86.94 205 LYS A N 1
ATOM 1603 C CA . LYS A 1 205 ? 25.724 -1.136 -7.090 1.00 86.94 205 LYS A CA 1
ATOM 1604 C C . LYS A 1 205 ? 26.524 -0.677 -5.869 1.00 86.94 205 LYS A C 1
ATOM 1606 O O . LYS A 1 205 ? 27.030 0.442 -5.827 1.00 86.94 205 LYS A O 1
ATOM 1611 N N . LYS A 1 206 ? 26.649 -1.547 -4.869 1.00 85.25 206 LYS A N 1
ATOM 1612 C CA . LYS A 1 206 ? 27.609 -1.444 -3.762 1.00 85.25 206 LYS A CA 1
ATOM 1613 C C . LYS A 1 206 ? 28.396 -2.754 -3.728 1.00 85.25 206 LYS A C 1
ATOM 1615 O O . LYS A 1 206 ? 27.910 -3.763 -3.214 1.00 85.25 206 LYS A O 1
ATOM 1620 N N . GLY A 1 207 ? 29.578 -2.750 -4.345 1.00 88.44 207 GLY A N 1
ATOM 1621 C CA . GLY A 1 207 ? 30.302 -3.980 -4.677 1.00 88.44 207 GLY A CA 1
ATOM 1622 C C . GLY A 1 207 ? 29.488 -4.850 -5.641 1.00 88.44 207 GLY A C 1
ATOM 1623 O O . GLY A 1 207 ? 28.942 -4.347 -6.621 1.00 88.44 207 GLY A O 1
ATOM 1624 N N . ALA A 1 208 ? 29.353 -6.142 -5.331 1.00 87.44 208 ALA A N 1
ATOM 1625 C CA . ALA A 1 208 ? 28.572 -7.090 -6.133 1.00 87.44 208 ALA A CA 1
ATOM 1626 C C . ALA A 1 208 ? 27.045 -6.995 -5.925 1.00 87.44 208 ALA A C 1
ATOM 1628 O O . ALA A 1 208 ? 26.283 -7.579 -6.693 1.00 87.44 208 ALA A O 1
ATOM 1629 N N . LYS A 1 209 ? 26.573 -6.280 -4.893 1.00 87.81 209 LYS A N 1
ATOM 1630 C CA . LYS A 1 209 ? 25.142 -6.190 -4.560 1.00 87.81 209 LYS A CA 1
ATOM 1631 C C . LYS A 1 209 ? 24.505 -4.959 -5.196 1.00 87.81 209 LYS A C 1
ATOM 1633 O O . LYS A 1 209 ? 25.105 -3.883 -5.211 1.00 87.81 209 LYS A O 1
ATOM 1638 N N . CYS A 1 210 ? 23.266 -5.096 -5.660 1.00 88.94 210 CYS A N 1
ATOM 1639 C CA . CYS A 1 210 ? 22.460 -3.935 -6.015 1.00 88.94 210 CYS A CA 1
ATOM 1640 C C . CYS A 1 210 ? 22.035 -3.199 -4.736 1.00 88.94 210 CYS A C 1
ATOM 1642 O O . CYS A 1 210 ? 21.439 -3.808 -3.851 1.00 88.94 210 CYS A O 1
ATOM 1644 N N . SER A 1 211 ? 22.386 -1.919 -4.618 1.00 87.94 211 SER A N 1
ATOM 1645 C CA . SER A 1 211 ? 22.030 -1.063 -3.481 1.00 87.94 211 SER A CA 1
ATOM 1646 C C . SER A 1 211 ? 20.813 -0.177 -3.747 1.00 87.94 211 SER A C 1
ATOM 1648 O O . SER A 1 211 ? 20.225 0.314 -2.789 1.00 87.94 211 SER A O 1
ATOM 1650 N N . LEU A 1 212 ? 20.439 0.014 -5.016 1.00 89.38 212 LEU A N 1
ATOM 1651 C CA . LEU A 1 212 ? 19.194 0.655 -5.437 1.00 89.38 212 LEU A CA 1
ATOM 1652 C C . LEU A 1 212 ? 18.775 0.089 -6.797 1.00 89.38 212 LEU A C 1
ATOM 1654 O O . LEU A 1 212 ? 19.538 0.204 -7.759 1.00 89.38 212 LEU A O 1
ATOM 1658 N N . ASN A 1 213 ? 17.586 -0.500 -6.889 1.00 93.06 213 ASN A N 1
ATOM 1659 C CA . ASN A 1 213 ? 16.962 -0.894 -8.156 1.00 93.06 213 ASN A CA 1
ATOM 1660 C C . ASN A 1 213 ? 15.866 0.109 -8.583 1.00 93.06 213 ASN A C 1
ATOM 1662 O O . ASN A 1 213 ? 15.548 1.039 -7.840 1.00 93.06 213 ASN A O 1
ATOM 1666 N N . ALA A 1 214 ? 15.318 -0.044 -9.791 1.00 93.56 214 ALA A N 1
ATOM 1667 C CA . ALA A 1 214 ? 14.296 0.863 -10.314 1.00 93.56 214 ALA A CA 1
ATOM 1668 C C . ALA A 1 214 ? 13.008 0.830 -9.484 1.00 93.56 214 ALA A C 1
ATOM 1670 O O . ALA A 1 214 ? 12.432 1.883 -9.231 1.00 93.56 214 ALA A O 1
ATOM 1671 N N . HIS A 1 215 ? 12.598 -0.345 -9.005 1.00 94.44 215 HIS A N 1
ATOM 1672 C CA . HIS A 1 215 ? 11.437 -0.478 -8.123 1.00 94.44 215 HIS A CA 1
ATOM 1673 C C . HIS A 1 215 ? 11.605 0.349 -6.852 1.00 94.44 215 HIS A C 1
ATOM 1675 O O . HIS A 1 215 ? 10.816 1.244 -6.596 1.00 94.44 215 HIS A O 1
ATOM 1681 N N . GLN A 1 216 ? 12.716 0.147 -6.143 1.00 90.81 216 GLN A N 1
ATOM 1682 C CA . GLN A 1 216 ? 13.080 0.895 -4.947 1.00 90.81 216 GLN A CA 1
ATOM 1683 C C . GLN A 1 216 ? 13.187 2.393 -5.226 1.00 90.81 216 GLN A C 1
ATOM 1685 O O . GLN A 1 216 ? 12.846 3.195 -4.376 1.00 90.81 216 GLN A O 1
ATOM 1690 N N . PHE A 1 217 ? 13.658 2.805 -6.403 1.00 90.00 217 PHE A N 1
ATOM 1691 C CA . PHE A 1 217 ? 13.659 4.219 -6.772 1.00 90.00 217 PHE A CA 1
ATOM 1692 C C . PHE A 1 217 ? 12.237 4.800 -6.845 1.00 90.00 217 PHE A C 1
ATOM 1694 O O . PHE A 1 217 ? 12.015 5.906 -6.355 1.00 90.00 217 PHE A O 1
ATOM 1701 N N . TRP A 1 218 ? 11.271 4.059 -7.391 1.00 91.88 218 TRP A N 1
ATOM 1702 C CA . TRP A 1 218 ? 9.861 4.463 -7.434 1.00 91.88 218 TRP A CA 1
ATOM 1703 C C . TRP A 1 218 ? 9.137 4.297 -6.082 1.00 91.88 218 TRP A C 1
ATOM 1705 O O . TRP A 1 218 ? 8.342 5.171 -5.746 1.00 91.88 218 TRP A O 1
ATOM 1715 N N . ASP A 1 219 ? 9.490 3.299 -5.260 1.00 88.62 219 ASP A N 1
ATOM 1716 C CA . ASP A 1 219 ? 9.104 3.179 -3.831 1.00 88.62 219 ASP A CA 1
ATOM 1717 C C . ASP A 1 219 ? 9.750 4.255 -2.950 1.00 88.62 219 ASP A C 1
ATOM 1719 O O . ASP A 1 219 ? 9.472 4.384 -1.757 1.00 88.62 219 ASP A O 1
ATOM 1723 N N . LEU A 1 220 ? 10.689 5.011 -3.516 1.00 82.44 220 LEU A N 1
ATOM 1724 C CA . LEU A 1 220 ? 11.200 6.223 -2.908 1.00 82.44 220 LEU A CA 1
ATOM 1725 C C . LEU A 1 220 ? 10.538 7.481 -3.506 1.00 82.44 220 LEU A C 1
ATOM 1727 O O . LEU A 1 220 ? 11.020 8.595 -3.302 1.00 82.44 220 LEU A O 1
ATOM 1731 N N . ALA A 1 221 ? 9.432 7.328 -4.244 1.00 79.94 221 ALA A N 1
ATOM 1732 C CA . ALA A 1 221 ? 8.786 8.366 -5.053 1.00 79.94 221 ALA A CA 1
ATOM 1733 C C . ALA A 1 221 ? 9.732 9.126 -5.994 1.00 79.94 221 ALA A C 1
ATOM 1735 O O . ALA A 1 221 ? 9.514 10.296 -6.294 1.00 79.94 221 ALA A O 1
ATOM 1736 N N . ALA A 1 222 ? 10.812 8.492 -6.450 1.00 79.25 222 ALA A N 1
ATOM 1737 C CA . ALA A 1 222 ? 11.867 9.146 -7.221 1.00 79.25 222 ALA A CA 1
ATOM 1738 C C . ALA A 1 222 ? 12.544 10.337 -6.498 1.00 79.25 222 ALA A C 1
ATOM 1740 O O . ALA A 1 222 ? 13.336 11.068 -7.107 1.00 79.25 222 ALA A O 1
ATOM 1741 N N . PHE A 1 223 ? 12.283 10.526 -5.200 1.00 68.50 223 PHE A N 1
ATOM 1742 C CA . PHE A 1 223 ? 12.931 11.529 -4.365 1.00 68.50 223 PHE A CA 1
ATOM 1743 C C . PHE A 1 223 ? 14.223 10.982 -3.773 1.00 68.50 223 PHE A C 1
ATOM 1745 O O . PHE A 1 223 ? 14.409 9.777 -3.585 1.00 68.50 223 PHE A O 1
ATOM 1752 N N . ASN A 1 224 ? 15.145 11.892 -3.468 1.00 63.41 224 ASN A N 1
ATOM 1753 C CA . ASN A 1 224 ? 16.274 11.510 -2.640 1.00 63.41 224 ASN A CA 1
ATOM 1754 C C . ASN A 1 224 ? 15.782 11.239 -1.215 1.00 63.41 224 ASN A C 1
ATOM 1756 O O . ASN A 1 224 ? 14.872 11.924 -0.747 1.00 63.41 224 ASN A O 1
ATOM 1760 N N . PRO A 1 225 ? 16.438 10.324 -0.481 1.00 54.62 225 PRO A N 1
ATOM 1761 C CA . PRO A 1 225 ? 16.101 10.023 0.902 1.00 54.62 225 PRO A CA 1
ATOM 1762 C C . PRO A 1 225 ? 16.041 11.224 1.861 1.00 54.62 225 PRO A C 1
ATOM 1764 O O . PRO A 1 225 ? 15.556 11.107 2.972 1.00 54.62 225 PRO A O 1
ATOM 1767 N N . VAL A 1 226 ? 16.542 12.390 1.468 1.00 53.16 226 VAL A N 1
ATOM 1768 C CA . VAL A 1 226 ? 16.594 13.582 2.320 1.00 53.16 226 VAL A CA 1
ATOM 1769 C C . VAL A 1 226 ? 15.653 14.702 1.879 1.00 53.16 226 VAL A C 1
ATOM 1771 O O . VAL A 1 226 ? 15.636 15.761 2.493 1.00 53.16 226 VAL A O 1
ATOM 1774 N N . GLU A 1 227 ? 14.881 14.498 0.811 1.00 61.38 227 GLU A N 1
ATOM 1775 C CA . GLU A 1 227 ? 13.990 15.530 0.283 1.00 61.38 227 GLU A CA 1
ATOM 1776 C C . GLU A 1 227 ? 12.574 15.379 0.859 1.00 61.38 227 GLU A C 1
ATOM 1778 O O . GLU A 1 227 ? 11.948 14.334 0.655 1.00 61.38 227 GLU A O 1
ATOM 1783 N N . PRO A 1 228 ? 12.044 16.406 1.546 1.00 61.81 228 PRO A N 1
ATOM 1784 C CA . PRO A 1 228 ? 10.667 16.393 2.005 1.00 61.81 228 PRO A CA 1
ATOM 1785 C C . PRO A 1 228 ? 9.682 16.601 0.862 1.00 61.81 228 PRO A C 1
ATOM 1787 O O . PRO A 1 228 ? 9.892 17.432 -0.022 1.00 61.81 228 PRO A O 1
ATOM 1790 N N . ILE A 1 229 ? 8.569 15.871 0.924 1.00 64.12 229 ILE A N 1
ATOM 1791 C CA . ILE A 1 229 ? 7.423 16.054 0.035 1.00 64.12 229 ILE A CA 1
ATOM 1792 C C . ILE A 1 229 ? 6.277 16.587 0.881 1.00 64.12 229 ILE A C 1
ATOM 1794 O O . ILE A 1 229 ? 5.855 15.948 1.845 1.00 64.12 229 ILE A O 1
ATOM 1798 N N . ASP A 1 230 ? 5.776 17.753 0.505 1.00 70.12 230 ASP A N 1
ATOM 1799 C CA . ASP A 1 230 ? 4.518 18.260 1.025 1.00 70.12 230 ASP A CA 1
ATOM 1800 C C . ASP A 1 230 ? 3.364 17.548 0.302 1.00 70.12 230 ASP A C 1
ATOM 1802 O O . ASP A 1 230 ? 3.234 17.677 -0.920 1.00 70.12 230 ASP A O 1
ATOM 1806 N N . ILE A 1 231 ? 2.586 16.743 1.036 1.00 71.94 231 ILE A N 1
ATOM 1807 C CA . ILE A 1 231 ? 1.395 16.070 0.504 1.00 71.94 231 ILE A CA 1
ATOM 1808 C C . ILE A 1 231 ? 0.201 16.985 0.732 1.00 71.94 231 ILE A C 1
ATOM 1810 O O . ILE A 1 231 ? -0.187 17.235 1.873 1.00 71.94 231 ILE A O 1
ATOM 1814 N N . GLN A 1 232 ? -0.434 17.390 -0.362 1.00 71.38 232 GLN A N 1
ATOM 1815 C CA . GLN A 1 232 ? -1.669 18.161 -0.341 1.00 71.38 232 GLN A CA 1
ATOM 1816 C C . GLN A 1 232 ? -2.832 17.270 -0.809 1.00 71.38 232 GLN A C 1
ATOM 1818 O O . GLN A 1 232 ? -3.142 17.247 -2.001 1.00 71.38 232 GLN A O 1
ATOM 1823 N N . PRO A 1 233 ? -3.471 16.484 0.085 1.00 66.94 233 PRO A N 1
ATOM 1824 C CA . PRO A 1 233 ? -4.603 15.657 -0.310 1.00 66.94 233 PRO A CA 1
ATOM 1825 C C . PRO A 1 233 ? -5.761 16.549 -0.768 1.00 66.94 233 PRO A C 1
ATOM 1827 O O . PRO A 1 233 ? -6.184 17.477 -0.075 1.00 66.94 233 PRO A O 1
ATOM 1830 N N . VAL A 1 234 ? -6.322 16.247 -1.935 1.00 65.38 234 VAL A N 1
ATOM 1831 C CA . VAL A 1 234 ? -7.546 16.894 -2.408 1.00 65.38 234 VAL A CA 1
ATOM 1832 C C . VAL A 1 234 ? -8.705 16.448 -1.519 1.00 65.38 234 VAL A C 1
ATOM 1834 O O . VAL A 1 234 ? -8.990 15.252 -1.397 1.00 65.38 234 VAL A O 1
ATOM 1837 N N . LYS A 1 235 ? -9.407 17.413 -0.917 1.00 63.31 235 LYS A N 1
ATOM 1838 C CA . LYS A 1 235 ? -10.627 17.159 -0.142 1.00 63.31 235 LYS A CA 1
ATOM 1839 C C . LYS A 1 235 ? -11.738 16.678 -1.075 1.00 63.31 235 LYS A C 1
ATOM 1841 O O . LYS A 1 235 ? -12.282 17.456 -1.857 1.00 63.31 235 LYS A O 1
ATOM 1846 N N . HIS A 1 236 ? -12.110 15.406 -0.978 1.00 56.62 236 HIS A N 1
ATOM 1847 C CA . HIS A 1 236 ? -13.194 14.845 -1.782 1.00 56.62 236 HIS A CA 1
ATOM 1848 C C . HIS A 1 236 ? -14.558 14.999 -1.103 1.00 56.62 236 HIS A C 1
ATOM 1850 O O . HIS A 1 236 ? -14.756 14.620 0.052 1.00 56.62 236 HIS A O 1
ATOM 1856 N N . LYS A 1 237 ? -15.540 15.498 -1.863 1.00 53.81 237 LYS A N 1
ATOM 1857 C CA . LYS A 1 237 ? -16.958 15.534 -1.462 1.00 53.81 237 LYS A CA 1
ATOM 1858 C C . LYS A 1 237 ? -17.694 14.204 -1.681 1.00 53.81 237 LYS A C 1
ATOM 1860 O O . LYS A 1 237 ? -18.887 14.146 -1.405 1.00 53.81 237 LYS A O 1
ATOM 1865 N N . ALA A 1 238 ? -17.015 13.161 -2.167 1.00 52.62 238 ALA A N 1
ATOM 1866 C CA . ALA A 1 238 ? -17.649 11.897 -2.533 1.00 52.62 238 ALA A CA 1
ATOM 1867 C C . ALA A 1 238 ? -18.443 11.287 -1.360 1.00 52.62 238 ALA A C 1
ATOM 1869 O O . ALA A 1 238 ? -18.021 11.348 -0.195 1.00 52.62 238 ALA A O 1
ATOM 1870 N N . ALA A 1 239 ? -19.625 10.763 -1.687 1.00 55.94 239 ALA A N 1
ATOM 1871 C CA . ALA A 1 239 ? -20.508 10.068 -0.763 1.00 55.94 239 ALA A CA 1
ATOM 1872 C C . ALA A 1 239 ? -20.108 8.591 -0.658 1.00 55.94 239 ALA A C 1
ATOM 1874 O O . ALA A 1 239 ? -19.565 8.005 -1.592 1.00 55.94 239 ALA A O 1
ATOM 1875 N N . CYS A 1 240 ? -20.389 7.987 0.489 1.00 65.12 240 CYS A N 1
ATOM 1876 C CA . CYS A 1 240 ? -20.122 6.575 0.723 1.00 65.12 240 CYS A CA 1
ATOM 1877 C C . CYS A 1 240 ? -21.114 5.703 -0.045 1.00 65.12 240 CYS A C 1
ATOM 1879 O O . CYS A 1 240 ? -22.299 6.020 -0.086 1.00 65.12 240 CYS A O 1
ATOM 1881 N N . GLY A 1 241 ? -20.645 4.605 -0.641 1.00 49.62 241 GLY A N 1
ATOM 1882 C CA . GLY A 1 241 ? -21.519 3.620 -1.289 1.00 49.62 241 GLY A CA 1
ATOM 1883 C C . GLY A 1 241 ? -21.724 3.784 -2.799 1.00 49.62 241 GLY A C 1
ATOM 1884 O O . GLY A 1 241 ? -22.267 2.876 -3.420 1.00 49.62 241 GLY A O 1
ATOM 1885 N N . THR A 1 242 ? -21.216 4.840 -3.439 1.00 50.94 242 THR A N 1
ATOM 1886 C CA . THR A 1 242 ? -20.857 4.719 -4.859 1.00 50.94 242 THR A CA 1
ATOM 1887 C C . THR A 1 242 ? -19.537 3.961 -4.885 1.00 50.94 242 THR A C 1
ATOM 1889 O O . THR A 1 242 ? -18.505 4.571 -4.601 1.00 50.94 242 THR A O 1
ATOM 1892 N N . SER A 1 243 ? -19.565 2.636 -5.112 1.00 45.41 243 SER A N 1
ATOM 1893 C CA . SER A 1 243 ? -18.346 1.851 -5.387 1.00 45.41 243 SER A CA 1
ATOM 1894 C C . SER A 1 243 ? -17.491 2.699 -6.306 1.00 45.41 243 SER A C 1
ATOM 1896 O O . SER A 1 243 ? -18.023 3.140 -7.336 1.00 45.41 243 SER A O 1
ATOM 1898 N N . PRO A 1 244 ? -16.262 3.085 -5.936 1.00 52.22 244 PRO A N 1
ATOM 1899 C CA . PRO A 1 244 ? -15.668 4.092 -6.760 1.00 52.22 244 PRO A CA 1
ATOM 1900 C C . PRO A 1 244 ? -15.307 3.372 -8.066 1.00 52.22 244 PRO A C 1
ATOM 1902 O O . PRO A 1 244 ? -14.844 2.232 -8.112 1.00 52.22 244 PRO A O 1
ATOM 1905 N N . VAL A 1 245 ? -15.585 4.041 -9.171 1.00 51.97 245 VAL A N 1
ATOM 1906 C CA . VAL A 1 245 ? -15.153 3.650 -10.517 1.00 51.97 245 VAL A CA 1
ATOM 1907 C C . VAL A 1 245 ? -13.609 3.536 -10.574 1.00 51.97 245 VAL A C 1
ATOM 1909 O O . VAL A 1 245 ? -13.026 2.937 -11.477 1.00 51.97 245 VAL A O 1
ATOM 1912 N N . TRP A 1 246 ? -12.936 3.977 -9.505 1.00 63.78 246 TRP A N 1
ATOM 1913 C CA . TRP A 1 246 ? -11.497 4.013 -9.352 1.00 63.78 246 TRP A CA 1
ATOM 1914 C C . TRP A 1 246 ? -10.757 2.680 -9.385 1.00 63.78 246 TRP A C 1
ATOM 1916 O O . TRP A 1 246 ? -9.594 2.719 -9.741 1.00 63.78 246 TRP A O 1
ATOM 1926 N N . VAL A 1 247 ? -11.309 1.510 -9.027 1.00 68.19 247 VAL A N 1
ATOM 1927 C CA . VAL A 1 247 ? -10.478 0.281 -9.073 1.00 68.19 247 VAL A CA 1
ATOM 1928 C C . VAL A 1 247 ? -10.104 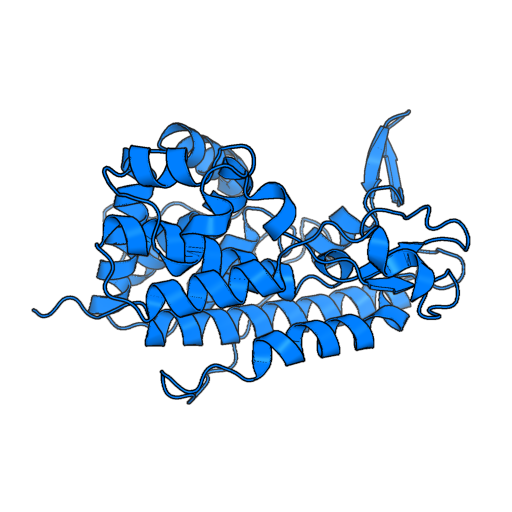-0.032 -10.524 1.00 68.19 247 VAL A C 1
ATOM 1930 O O . VAL A 1 247 ? -8.957 -0.382 -10.806 1.00 68.19 247 VAL A O 1
ATOM 1933 N N . SER A 1 248 ? -11.041 0.178 -11.455 1.00 68.44 248 SER A N 1
ATOM 1934 C CA . SER A 1 248 ? -10.762 0.172 -12.893 1.00 68.44 248 SER A CA 1
ATOM 1935 C C . SER A 1 248 ? -9.901 1.359 -13.330 1.00 68.44 248 SER A C 1
ATOM 1937 O O . SER A 1 248 ? -8.969 1.151 -14.111 1.00 68.44 248 SER A O 1
ATOM 1939 N N . ASP A 1 249 ? -10.148 2.563 -12.803 1.00 83.19 249 ASP A N 1
ATOM 1940 C CA . ASP A 1 249 ? -9.367 3.750 -13.185 1.00 83.19 249 ASP A CA 1
ATOM 1941 C C . ASP A 1 249 ? -7.908 3.647 -12.725 1.00 83.19 249 ASP A C 1
ATOM 1943 O O . ASP A 1 249 ? -7.011 4.033 -13.458 1.00 83.19 249 ASP A O 1
ATOM 1947 N N . LEU A 1 250 ? -7.628 3.043 -11.568 1.00 87.38 250 LEU A N 1
ATOM 1948 C CA . LEU A 1 250 ? -6.286 2.873 -11.004 1.00 87.38 250 LEU A CA 1
ATOM 1949 C C . LEU A 1 250 ? -5.367 2.117 -11.966 1.00 87.38 250 LEU A C 1
ATOM 1951 O O . LEU A 1 250 ? -4.204 2.484 -12.136 1.00 87.38 250 LEU A O 1
ATOM 1955 N N . LEU A 1 251 ? -5.883 1.065 -12.610 1.00 89.62 251 LEU A N 1
ATOM 1956 C CA . LEU A 1 251 ? -5.124 0.326 -13.616 1.00 89.62 251 LEU A CA 1
ATOM 1957 C C . LEU A 1 251 ? -4.974 1.115 -14.913 1.00 89.62 251 LEU A C 1
ATOM 1959 O O . LEU A 1 251 ? -3.919 1.043 -15.539 1.00 89.62 251 LEU A O 1
ATOM 1963 N N . ALA A 1 252 ? -6.009 1.838 -15.337 1.00 90.81 252 ALA A N 1
ATOM 1964 C CA . ALA A 1 252 ? -5.929 2.693 -16.518 1.00 90.81 252 ALA A CA 1
ATOM 1965 C C . ALA A 1 252 ? -4.876 3.799 -16.327 1.00 90.81 252 ALA A C 1
ATOM 1967 O O . ALA A 1 252 ? -3.942 3.891 -17.120 1.00 90.81 252 ALA A O 1
ATOM 1968 N N . GLU A 1 253 ? -4.940 4.523 -15.211 1.00 92.00 253 GLU A N 1
ATOM 1969 C CA . GLU A 1 253 ? -3.972 5.540 -14.797 1.00 92.00 253 GLU A CA 1
ATOM 1970 C C . GLU A 1 253 ? -2.543 4.987 -14.766 1.00 92.00 253 GLU A C 1
ATOM 1972 O O . GLU A 1 253 ? -1.618 5.601 -15.290 1.00 92.00 253 GLU A O 1
ATOM 1977 N N . ALA A 1 254 ? -2.332 3.802 -14.180 1.00 91.38 254 ALA A N 1
ATOM 1978 C CA . ALA A 1 254 ? -1.002 3.201 -14.134 1.00 91.38 254 ALA A CA 1
ATOM 1979 C C . ALA A 1 254 ? -0.469 2.839 -15.533 1.00 91.38 254 ALA A C 1
ATOM 1981 O O . ALA A 1 254 ? 0.723 3.006 -15.802 1.00 91.38 254 ALA A O 1
ATOM 1982 N N . LYS A 1 255 ? -1.340 2.371 -16.437 1.00 92.81 255 LYS A N 1
ATOM 1983 C CA . LYS A 1 255 ? -0.976 2.062 -17.829 1.00 92.81 255 LYS A CA 1
ATOM 1984 C C . LYS A 1 255 ? -0.583 3.312 -18.613 1.00 92.81 255 LYS A C 1
ATOM 1986 O O . LYS A 1 255 ? 0.330 3.226 -19.429 1.00 92.81 255 LYS A O 1
ATOM 1991 N N . GLU A 1 256 ? -1.218 4.455 -18.367 1.00 94.44 256 GLU A N 1
ATOM 1992 C CA . GLU A 1 256 ? -0.866 5.728 -19.017 1.00 94.44 256 GLU A CA 1
ATOM 1993 C C . GLU A 1 256 ? 0.551 6.192 -18.656 1.00 94.44 256 GLU A C 1
ATOM 1995 O O . GLU A 1 256 ? 1.258 6.776 -19.479 1.00 94.44 256 GLU A O 1
ATOM 2000 N N . LEU A 1 257 ? 1.016 5.867 -17.448 1.00 95.25 257 LEU A N 1
ATOM 2001 C CA . LEU A 1 257 ? 2.334 6.275 -16.965 1.00 95.25 257 LEU A CA 1
ATOM 2002 C C . LEU A 1 257 ? 3.487 5.463 -17.555 1.00 95.25 257 LEU A C 1
ATOM 2004 O O . LEU A 1 257 ? 4.632 5.884 -17.397 1.00 95.25 257 LEU A O 1
ATOM 2008 N N . VAL A 1 258 ? 3.222 4.346 -18.250 1.00 94.25 258 VAL A N 1
ATOM 2009 C CA . VAL A 1 258 ? 4.258 3.414 -18.737 1.00 94.25 258 VAL A CA 1
ATOM 2010 C C . VAL A 1 258 ? 5.378 4.120 -19.508 1.00 94.25 258 VAL A C 1
ATOM 2012 O O . VAL A 1 258 ? 6.555 3.848 -19.282 1.00 94.25 258 VAL A O 1
ATOM 2015 N N . VAL A 1 259 ? 5.023 5.106 -20.338 1.00 93.56 259 VAL A N 1
ATOM 2016 C CA . VAL A 1 259 ? 5.964 5.874 -21.170 1.00 93.56 259 VAL A CA 1
ATOM 2017 C C . VAL A 1 259 ? 6.939 6.736 -20.367 1.00 93.56 259 VAL A C 1
ATOM 2019 O O . VAL A 1 259 ? 7.937 7.205 -20.910 1.00 93.56 259 VAL A O 1
ATOM 2022 N N . SER A 1 260 ? 6.650 6.943 -19.083 1.00 94.50 260 SER A N 1
ATOM 2023 C CA . SER A 1 260 ? 7.428 7.763 -18.157 1.00 94.50 260 SER A CA 1
ATOM 2024 C C . SER A 1 260 ? 8.197 6.949 -17.114 1.00 94.50 260 SER A C 1
ATOM 2026 O O . SER A 1 260 ? 8.946 7.550 -16.348 1.00 94.50 260 SER A O 1
ATOM 2028 N N . LEU A 1 261 ? 8.026 5.619 -17.045 1.00 93.31 261 LEU A N 1
ATOM 2029 C CA . LEU A 1 261 ? 8.593 4.812 -15.950 1.00 93.31 261 LEU A CA 1
ATOM 2030 C C . LEU A 1 261 ? 10.046 4.402 -16.153 1.00 93.31 261 LEU A C 1
ATOM 2032 O O . LEU A 1 261 ? 10.770 4.208 -15.177 1.00 93.31 261 LEU A O 1
ATOM 2036 N N . TYR A 1 262 ? 10.457 4.266 -17.412 1.00 92.69 262 TYR A N 1
ATOM 2037 C CA . TYR A 1 262 ? 11.824 3.938 -17.791 1.00 92.69 262 TYR A CA 1
ATOM 2038 C C . TYR A 1 262 ? 12.360 5.057 -18.694 1.00 92.69 262 TYR A C 1
ATOM 2040 O O . TYR A 1 262 ? 11.704 5.422 -19.674 1.00 92.69 262 TYR A O 1
ATOM 2048 N N . PRO A 1 263 ? 13.530 5.635 -18.381 1.00 91.56 263 PRO A N 1
ATOM 2049 C CA . PRO A 1 263 ? 14.139 6.672 -19.201 1.00 91.56 263 PRO A CA 1
ATOM 2050 C C . PRO A 1 263 ? 14.626 6.113 -20.540 1.00 91.56 263 PRO A C 1
ATOM 2052 O O . PRO A 1 263 ? 14.969 4.937 -20.669 1.00 91.56 263 PRO A O 1
ATOM 2055 N N . LYS A 1 264 ? 14.739 6.993 -21.542 1.00 87.31 264 LYS A N 1
ATOM 2056 C CA . LYS A 1 264 ? 15.427 6.657 -22.796 1.00 87.31 264 LYS A CA 1
ATOM 2057 C C . LYS A 1 264 ? 16.863 6.225 -22.512 1.00 87.31 264 LYS A C 1
ATOM 2059 O O . LYS A 1 264 ? 17.524 6.812 -21.657 1.00 87.31 264 LYS A O 1
ATOM 2064 N N . ASN A 1 265 ? 17.335 5.233 -23.266 1.00 87.81 265 ASN A N 1
ATOM 2065 C CA . ASN A 1 265 ? 18.658 4.626 -23.098 1.00 87.81 265 ASN A CA 1
ATOM 2066 C C . ASN A 1 265 ? 18.938 4.172 -21.666 1.00 87.81 265 ASN A C 1
ATOM 2068 O O . ASN A 1 265 ? 20.102 4.059 -21.290 1.00 87.81 265 ASN A O 1
ATOM 2072 N N . ASP A 1 266 ? 17.885 3.929 -20.876 1.00 88.00 266 ASP A N 1
ATOM 2073 C CA . ASP A 1 266 ? 18.027 3.424 -19.523 1.00 88.00 266 ASP A CA 1
ATOM 2074 C C . ASP A 1 266 ? 18.850 4.366 -18.596 1.00 88.00 266 ASP A C 1
ATOM 2076 O O . ASP A 1 266 ? 19.368 3.960 -17.556 1.00 88.00 266 ASP A O 1
ATOM 2080 N N . ASP A 1 267 ? 18.936 5.663 -18.930 1.00 89.81 267 ASP A N 1
ATOM 2081 C CA . ASP A 1 267 ? 19.646 6.671 -18.132 1.00 89.81 267 ASP A CA 1
ATOM 2082 C C . ASP A 1 267 ? 18.779 7.216 -16.983 1.00 89.81 267 ASP A C 1
ATOM 2084 O O . ASP A 1 267 ? 18.166 8.284 -17.061 1.00 89.81 267 ASP A O 1
ATOM 2088 N N . PHE A 1 268 ? 18.749 6.486 -15.867 1.00 89.19 268 PHE A N 1
ATOM 2089 C CA . PHE A 1 268 ? 18.061 6.910 -14.639 1.00 89.19 268 PHE A CA 1
ATOM 2090 C C . PHE A 1 268 ? 18.734 8.096 -13.933 1.00 89.19 268 PHE A C 1
ATOM 2092 O O . PHE A 1 268 ? 18.170 8.633 -12.978 1.00 89.19 268 PHE A O 1
ATOM 2099 N N . ASN A 1 269 ? 19.919 8.537 -14.366 1.00 87.06 269 ASN A N 1
ATOM 2100 C CA . ASN A 1 269 ? 20.570 9.741 -13.846 1.00 87.06 269 ASN A CA 1
ATOM 2101 C C . ASN A 1 269 ? 20.175 11.005 -14.613 1.00 87.06 269 ASN A C 1
ATOM 2103 O O . ASN A 1 269 ? 20.418 12.105 -14.117 1.00 87.06 269 ASN A O 1
ATOM 2107 N N . ASN A 1 270 ? 19.494 10.861 -15.751 1.00 92.00 270 ASN A N 1
ATOM 2108 C CA . ASN A 1 270 ? 18.982 11.977 -16.524 1.00 92.00 270 ASN A CA 1
ATOM 2109 C C . ASN A 1 270 ? 18.122 12.922 -15.662 1.00 92.00 270 ASN A C 1
ATOM 2111 O O . ASN A 1 270 ? 17.101 12.528 -15.088 1.00 92.00 270 ASN A O 1
ATOM 2115 N N . ALA A 1 271 ? 18.516 14.196 -15.600 1.00 91.69 271 ALA A N 1
ATOM 2116 C CA . ALA A 1 271 ? 17.863 15.190 -14.749 1.00 91.69 271 ALA A CA 1
ATOM 2117 C C . ALA A 1 271 ? 16.389 15.427 -15.126 1.00 91.69 271 ALA A C 1
ATOM 2119 O O . ALA A 1 271 ? 15.540 15.561 -14.243 1.00 91.69 271 ALA A O 1
ATOM 2120 N N . LYS A 1 272 ? 16.063 15.421 -16.428 1.00 93.25 272 LYS A N 1
ATOM 2121 C CA . LYS A 1 272 ? 14.686 15.596 -16.913 1.00 93.25 272 LYS A CA 1
ATOM 2122 C C . LYS A 1 272 ? 13.809 14.412 -16.516 1.00 93.25 272 LYS A C 1
ATOM 2124 O O . LYS A 1 272 ? 12.702 14.625 -16.028 1.00 93.25 272 LYS A O 1
ATOM 2129 N N . TYR A 1 273 ? 14.311 13.185 -16.670 1.00 93.31 273 TYR A N 1
ATOM 2130 C CA . TYR A 1 273 ? 13.612 11.987 -16.205 1.00 93.31 273 TYR A CA 1
ATOM 2131 C C . TYR A 1 273 ? 13.349 12.045 -14.699 1.00 93.31 273 TYR A C 1
ATOM 2133 O O . TYR A 1 273 ? 12.208 11.884 -14.282 1.00 93.31 273 TYR A O 1
ATOM 2141 N N . ARG A 1 274 ? 14.370 12.339 -13.882 1.00 91.00 274 ARG A N 1
ATOM 2142 C CA . ARG A 1 274 ? 14.213 12.421 -12.421 1.00 91.00 274 ARG A CA 1
ATOM 2143 C C . ARG A 1 274 ? 13.204 13.487 -12.003 1.00 91.00 274 ARG A C 1
ATOM 2145 O O . ARG A 1 274 ? 12.387 13.225 -11.130 1.00 91.00 274 ARG A O 1
ATOM 2152 N N . SER A 1 275 ? 13.236 14.660 -12.637 1.00 91.38 275 SER A N 1
ATOM 2153 C CA . SER A 1 275 ? 12.257 15.725 -12.389 1.00 91.38 275 SER A CA 1
ATOM 2154 C C . SER A 1 275 ? 10.828 15.272 -12.721 1.00 91.38 275 SER A C 1
ATOM 2156 O O . SER A 1 275 ? 9.925 15.406 -11.895 1.00 91.38 275 SER A O 1
ATOM 2158 N N . ASN A 1 276 ? 10.635 14.638 -13.883 1.00 93.94 276 ASN A N 1
ATOM 2159 C CA . ASN A 1 276 ? 9.339 14.093 -14.290 1.00 93.94 276 ASN A CA 1
ATOM 2160 C C . ASN A 1 276 ? 8.852 12.983 -13.343 1.00 93.94 276 ASN A C 1
ATOM 2162 O O . ASN A 1 276 ? 7.708 13.005 -12.902 1.00 93.94 276 ASN A O 1
ATOM 2166 N N . ALA A 1 277 ? 9.730 12.047 -12.978 1.00 93.00 277 ALA A N 1
ATOM 2167 C CA . ALA A 1 277 ? 9.410 10.955 -12.066 1.00 93.00 277 ALA A CA 1
ATOM 2168 C C . ALA A 1 277 ? 8.996 11.475 -10.679 1.00 93.00 277 ALA A C 1
ATOM 2170 O O . ALA A 1 277 ? 7.991 11.015 -10.145 1.00 93.00 277 ALA A O 1
ATOM 2171 N N . LYS A 1 278 ? 9.691 12.488 -10.136 1.00 89.75 278 LYS A N 1
ATOM 2172 C CA . LYS A 1 278 ? 9.303 13.163 -8.882 1.00 89.75 278 LYS A CA 1
ATOM 2173 C C . LYS A 1 278 ? 7.925 13.818 -8.983 1.00 89.75 278 LYS A C 1
ATOM 2175 O O . LYS A 1 278 ? 7.115 13.686 -8.070 1.00 89.75 278 LYS A O 1
ATOM 2180 N N . SER A 1 279 ? 7.647 14.514 -10.089 1.00 90.94 279 SER A N 1
ATOM 2181 C CA . SER A 1 279 ? 6.349 15.161 -10.321 1.00 90.94 279 SER A CA 1
ATOM 2182 C C . SER A 1 279 ? 5.210 14.141 -10.397 1.00 90.94 279 SER A C 1
ATOM 2184 O O . SER A 1 279 ? 4.200 14.303 -9.709 1.00 90.94 279 SER A O 1
ATOM 2186 N N . ILE A 1 280 ? 5.403 13.055 -11.153 1.00 92.88 280 ILE A N 1
ATOM 2187 C CA . ILE A 1 280 ? 4.447 11.946 -11.239 1.00 92.88 280 ILE A CA 1
ATOM 2188 C C . ILE A 1 280 ? 4.238 11.335 -9.858 1.00 92.88 280 ILE A C 1
ATOM 2190 O O . ILE A 1 280 ? 3.103 11.226 -9.404 1.00 92.88 280 ILE A O 1
ATOM 2194 N N . ALA A 1 281 ? 5.314 10.965 -9.1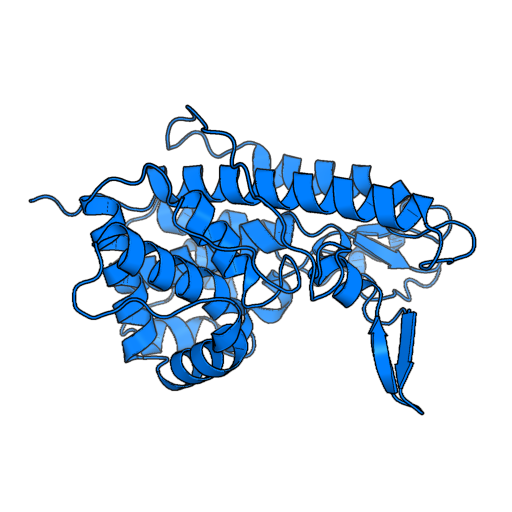66 1.00 91.00 281 ALA A N 1
ATOM 2195 C CA . ALA A 1 281 ? 5.219 10.306 -7.874 1.00 91.00 281 ALA A CA 1
ATOM 2196 C C . ALA A 1 281 ? 4.507 11.176 -6.830 1.00 91.00 281 ALA A C 1
ATOM 2198 O O . ALA A 1 281 ? 3.632 10.669 -6.133 1.00 91.00 281 ALA A O 1
ATOM 2199 N N . LYS A 1 282 ? 4.796 12.485 -6.778 1.00 88.06 282 LYS A N 1
ATOM 2200 C CA . LYS A 1 282 ? 4.063 13.431 -5.924 1.00 88.06 282 LYS A CA 1
ATOM 2201 C C . LYS A 1 282 ? 2.560 13.396 -6.220 1.00 88.06 282 LYS A C 1
ATOM 2203 O O . LYS A 1 282 ? 1.769 13.183 -5.307 1.00 88.06 282 LYS A O 1
ATOM 2208 N N . SER A 1 283 ? 2.177 13.514 -7.492 1.00 89.56 283 SER A N 1
ATOM 2209 C CA . SER A 1 283 ? 0.769 13.463 -7.903 1.00 89.56 283 SER A CA 1
ATOM 2210 C C . SER A 1 283 ? 0.099 12.133 -7.522 1.00 89.56 283 SER A C 1
ATOM 2212 O O . SER A 1 283 ? -1.020 12.121 -7.008 1.00 89.56 283 SER A O 1
ATOM 2214 N N . ARG A 1 284 ? 0.790 10.996 -7.700 1.00 91.38 284 ARG A N 1
ATOM 2215 C CA . ARG A 1 284 ? 0.290 9.668 -7.297 1.00 91.38 284 ARG A CA 1
ATOM 2216 C C . ARG A 1 284 ? 0.069 9.557 -5.790 1.00 91.38 284 ARG A C 1
ATOM 2218 O O . ARG A 1 284 ? -0.951 9.018 -5.369 1.00 91.38 284 ARG A O 1
ATOM 2225 N N . VAL A 1 285 ? 0.996 10.079 -4.993 1.00 88.31 285 VAL A N 1
ATOM 2226 C CA . VAL A 1 285 ? 0.909 10.109 -3.526 1.00 88.31 285 VAL A CA 1
ATOM 2227 C C . VAL A 1 285 ? -0.272 10.958 -3.056 1.00 88.31 285 VAL A C 1
ATOM 2229 O O . VAL A 1 285 ? -1.035 10.518 -2.197 1.00 88.31 285 VAL A O 1
ATOM 2232 N N . GLU A 1 286 ? -0.467 12.137 -3.649 1.00 87.12 286 GLU A N 1
ATOM 2233 C CA . GLU A 1 286 ? -1.604 13.015 -3.346 1.00 87.12 286 GLU A CA 1
ATOM 2234 C C . GLU A 1 286 ? -2.939 12.339 -3.684 1.00 87.12 286 GLU A C 1
ATOM 2236 O O . GLU A 1 286 ? -3.842 12.322 -2.847 1.00 87.12 286 GLU A O 1
ATOM 2241 N N . MET A 1 287 ? -3.046 11.694 -4.852 1.00 88.06 287 MET A N 1
ATOM 2242 C CA . MET A 1 287 ? -4.244 10.937 -5.241 1.00 88.06 287 MET A CA 1
ATOM 2243 C C . MET A 1 287 ? -4.534 9.762 -4.303 1.00 88.06 287 MET A C 1
ATOM 2245 O O . MET A 1 287 ? -5.695 9.526 -3.954 1.00 88.06 287 MET A O 1
ATOM 2249 N N . ALA A 1 288 ? -3.508 9.047 -3.842 1.00 90.06 288 ALA A N 1
ATOM 2250 C CA . ALA A 1 288 ? -3.715 7.976 -2.877 1.00 90.06 288 ALA A CA 1
ATOM 2251 C C . ALA A 1 288 ? -4.170 8.504 -1.522 1.00 90.06 288 ALA A C 1
ATOM 2253 O O . ALA A 1 288 ? -5.086 7.934 -0.944 1.00 90.06 288 ALA A O 1
ATOM 2254 N N . ALA A 1 289 ? -3.582 9.596 -1.021 1.00 88.19 289 ALA A N 1
ATOM 2255 C CA . ALA A 1 289 ? -4.007 10.212 0.235 1.00 88.19 289 ALA A CA 1
ATOM 2256 C C . ALA A 1 289 ? -5.472 10.662 0.142 1.00 88.19 289 ALA A C 1
ATOM 2258 O O . ALA A 1 289 ? -6.289 10.354 1.005 1.00 88.19 289 ALA A O 1
ATOM 2259 N N . SER A 1 290 ? -5.834 11.288 -0.974 1.00 86.38 290 SER A N 1
ATOM 2260 C CA . SER A 1 290 ? -7.201 11.656 -1.331 1.00 86.38 290 SER A CA 1
ATOM 2261 C C . SER A 1 290 ? -8.194 10.489 -1.342 1.00 86.38 290 SER A C 1
ATOM 2263 O O . SER A 1 290 ? -9.326 10.615 -0.867 1.00 86.38 290 SER A O 1
ATOM 2265 N N . ARG A 1 291 ? -7.802 9.343 -1.898 1.00 88.88 291 ARG A N 1
ATOM 2266 C CA . ARG A 1 291 ? -8.637 8.137 -1.958 1.00 88.88 291 ARG A CA 1
ATOM 2267 C C . ARG A 1 291 ? -8.700 7.406 -0.613 1.00 88.88 291 ARG A C 1
ATOM 2269 O O . ARG A 1 291 ? -9.772 6.973 -0.200 1.00 88.88 291 ARG A O 1
ATOM 2276 N N . THR A 1 292 ? -7.597 7.364 0.126 1.00 89.56 292 THR A N 1
ATOM 2277 C CA . THR A 1 292 ? -7.552 6.866 1.505 1.00 89.56 292 THR A CA 1
ATOM 2278 C C . THR A 1 292 ? -8.430 7.710 2.430 1.00 89.56 292 THR A C 1
ATOM 2280 O O . THR A 1 292 ? -9.132 7.147 3.266 1.00 89.56 292 THR A O 1
ATOM 2283 N N . ALA A 1 293 ? -8.493 9.032 2.241 1.00 87.19 293 ALA A N 1
ATOM 2284 C CA . ALA A 1 293 ? -9.374 9.910 3.014 1.00 87.19 293 ALA A CA 1
ATOM 2285 C C . ALA A 1 293 ? -10.857 9.579 2.777 1.00 87.19 293 ALA A C 1
ATOM 2287 O O . ALA A 1 293 ? -11.660 9.566 3.709 1.00 87.19 293 ALA A O 1
ATOM 2288 N N . GLN A 1 294 ? -11.226 9.244 1.535 1.00 85.25 294 GLN A N 1
ATOM 2289 C CA . GLN A 1 294 ? -12.578 8.774 1.209 1.00 85.25 294 GLN A CA 1
ATOM 2290 C C . GLN A 1 294 ? -12.889 7.438 1.893 1.00 85.25 294 GLN A C 1
ATOM 2292 O O . GLN A 1 294 ? -13.959 7.289 2.481 1.00 85.25 294 GLN A O 1
ATOM 2297 N N . ILE A 1 295 ? -11.945 6.491 1.884 1.00 88.31 295 ILE A N 1
ATOM 2298 C CA . ILE A 1 295 ? -12.082 5.213 2.600 1.00 88.31 295 ILE A CA 1
ATOM 2299 C C . ILE A 1 295 ? -12.270 5.447 4.097 1.00 88.31 295 ILE A C 1
ATOM 2301 O O . ILE A 1 295 ? -13.193 4.889 4.687 1.00 88.31 295 ILE A O 1
ATOM 2305 N N . MET A 1 296 ? -11.429 6.285 4.708 1.00 88.81 296 MET A N 1
ATOM 2306 C CA . MET A 1 296 ? -11.532 6.653 6.120 1.00 88.81 296 MET A CA 1
ATOM 2307 C C . MET A 1 296 ? -12.915 7.216 6.431 1.00 88.81 296 MET A C 1
ATOM 2309 O O . MET A 1 296 ? -13.592 6.710 7.320 1.00 88.81 296 MET A O 1
ATOM 2313 N N . LYS A 1 297 ? -13.379 8.187 5.638 1.00 85.75 297 LYS A N 1
ATOM 2314 C CA . LYS A 1 297 ? -14.696 8.803 5.808 1.00 85.75 297 LYS A CA 1
ATOM 2315 C C . LYS A 1 297 ? -15.842 7.787 5.760 1.00 85.75 297 LYS A C 1
ATOM 2317 O O . LYS A 1 297 ? -16.827 7.961 6.472 1.00 85.75 297 LYS A O 1
ATOM 2322 N N . CYS A 1 298 ? -15.727 6.758 4.924 1.00 84.69 298 CYS A N 1
ATOM 2323 C CA . CYS A 1 298 ? -16.811 5.811 4.678 1.00 84.69 298 CYS A CA 1
ATOM 2324 C C . CYS A 1 298 ? -16.812 4.577 5.561 1.00 84.69 298 CYS A C 1
ATOM 2326 O O . CYS A 1 298 ? -17.883 4.054 5.870 1.00 84.69 298 CYS A O 1
ATOM 2328 N N . TYR A 1 299 ? -15.635 4.113 5.961 1.00 87.62 299 TYR A N 1
ATOM 2329 C CA . TYR A 1 299 ? -15.494 2.827 6.628 1.00 87.62 299 TYR A CA 1
ATOM 2330 C C . TYR A 1 299 ? -14.995 2.946 8.072 1.00 87.62 299 TYR A C 1
ATOM 2332 O O . TYR A 1 299 ? -15.204 2.013 8.844 1.00 87.62 299 TYR A O 1
ATOM 2340 N N . LEU A 1 300 ? -14.447 4.096 8.493 1.00 87.44 300 LEU A N 1
ATOM 2341 C CA . LEU A 1 300 ? -14.340 4.408 9.920 1.00 87.44 300 LEU A CA 1
ATOM 2342 C C . LEU A 1 300 ? -15.710 4.883 10.401 1.00 87.44 300 LEU A C 1
ATOM 2344 O O . LEU A 1 300 ? -16.109 6.028 10.187 1.00 87.44 300 LEU A O 1
ATOM 2348 N N . ARG A 1 301 ? -16.462 3.978 11.025 1.00 73.25 301 ARG A N 1
ATOM 2349 C CA . ARG A 1 301 ? -17.746 4.321 11.641 1.00 73.25 301 ARG A CA 1
ATOM 2350 C C . ARG A 1 301 ? -17.482 5.081 12.937 1.00 73.25 301 ARG A C 1
ATOM 2352 O O . ARG A 1 301 ? -16.648 4.653 13.733 1.00 73.25 301 ARG A O 1
ATOM 2359 N N . ASP A 1 302 ? -18.201 6.178 13.162 1.00 69.62 302 ASP A N 1
ATOM 2360 C CA . ASP A 1 302 ? -18.225 6.819 14.475 1.00 69.62 302 ASP A CA 1
ATOM 2361 C C . ASP A 1 302 ? -18.740 5.808 15.502 1.00 69.62 302 ASP A C 1
ATOM 2363 O O . ASP A 1 302 ? -19.835 5.255 15.355 1.00 69.62 302 ASP A O 1
ATOM 2367 N N . THR A 1 303 ? -17.966 5.562 16.559 1.00 55.94 303 THR A N 1
ATOM 2368 C CA . THR A 1 303 ? -18.518 4.918 17.750 1.00 55.94 303 THR A CA 1
ATOM 2369 C C . THR A 1 303 ? -19.647 5.813 18.247 1.00 55.94 303 THR A C 1
ATOM 2371 O O . THR A 1 303 ? -19.388 6.964 18.615 1.00 55.94 303 THR A O 1
ATOM 2374 N N . LYS A 1 304 ? -20.895 5.325 18.212 1.00 45.41 304 LYS A N 1
ATOM 2375 C CA . LYS A 1 304 ? -22.013 6.035 18.844 1.00 45.41 304 LYS A CA 1
ATOM 2376 C C . LYS A 1 304 ? -21.601 6.347 20.287 1.00 45.41 304 LYS A C 1
ATOM 2378 O O . LYS A 1 304 ? -21.052 5.470 20.953 1.00 45.41 304 LYS A O 1
ATOM 2383 N N . LYS A 1 305 ? -21.779 7.612 20.683 1.00 36.75 305 LYS A N 1
ATOM 2384 C CA . LYS A 1 305 ? -21.575 8.071 22.062 1.00 36.75 305 LYS A CA 1
ATOM 2385 C C . LYS A 1 305 ? -22.351 7.201 23.040 1.00 36.75 305 LYS A C 1
ATOM 2387 O O . LYS A 1 305 ? -23.480 6.803 22.670 1.00 36.75 305 LYS A O 1
#

Foldseek 3Di:
DLADFFFFFDLPLQNLLVLLLLLCVPPDLLLLVLLVLLLVLCCVLVVVLVVVSCVVCCRGQPDDDPPDDSSSNSSSSSSCLLNSLVSQQQDQQQVLQVSSVHGADPLCPVRRGDGCVLQLAWEFEAEPQRHGDPVLNVVTSHCNLVLLVSLLVRLVDDDDSSNLSNSLSVNLNSLSSLLQLLRYYWYADNVNPTCSSFVVAADDDDPPDRPDTLSSCSRRLLDHRRGGADADADADPDDAPPPDPVSVVSNVVSSVCSVLSADVVRPSVDPVSSVVSNVSSSVSSNVSSNVSSVVSVHRSDRDDD

pLDDT: mean 87.71, std 14.24, range [33.56, 98.56]

Organism: NCBI:txid86304